Protein AF-X0WZP2-F1 (afdb_monomer_lite)

Sequence (209 aa):
DGYIRMDIHPKDSDATLRTVGSGDGATSLPDETSAEVVTNILVKDGHTIVIGGLFRDTIQTVRTQIPLLGDIPIIGLLFRGKADQIKREEVVILLTPHIIEEPGEVDGEARAEDIRRKRFGAKDGLESISRAKLAEDHYAKAARYYLEGDDESAMKALDMALRLRPSYLEAIRLRERILEETDPDEAKKLERIVLGDIDEEEASMWMRR

Structure (mmCIF, N/CA/C/O backbone):
data_AF-X0WZP2-F1
#
_entry.id   AF-X0WZP2-F1
#
loop_
_atom_site.group_PDB
_atom_site.id
_atom_site.type_symbol
_atom_site.label_atom_id
_atom_site.label_alt_id
_atom_site.label_comp_id
_atom_site.label_asym_id
_atom_site.label_entity_id
_atom_site.label_seq_id
_atom_site.pdbx_PDB_ins_code
_atom_site.Cartn_x
_atom_site.Cartn_y
_atom_site.Cartn_z
_atom_site.occupancy
_atom_site.B_iso_or_equiv
_atom_site.auth_seq_id
_atom_site.auth_comp_id
_atom_site.auth_asym_id
_atom_site.auth_atom_id
_atom_site.pdbx_PDB_model_num
ATOM 1 N N . ASP A 1 1 ? 18.012 -24.029 -22.246 1.00 69.00 1 ASP A N 1
ATOM 2 C CA . ASP A 1 1 ? 17.047 -24.034 -21.118 1.00 69.00 1 ASP A CA 1
ATOM 3 C C . ASP A 1 1 ? 16.262 -22.724 -20.985 1.00 69.00 1 ASP A C 1
ATOM 5 O O . ASP A 1 1 ? 15.204 -22.755 -20.370 1.00 69.00 1 ASP A O 1
ATOM 9 N N . GLY A 1 2 ? 16.657 -21.620 -21.642 1.00 84.12 2 GLY A N 1
ATOM 10 C CA . GLY A 1 2 ? 15.769 -20.455 -21.843 1.00 84.12 2 GLY A CA 1
ATOM 11 C C . GLY A 1 2 ? 15.496 -19.639 -20.576 1.00 84.12 2 GLY A C 1
ATOM 12 O O . GLY A 1 2 ? 14.539 -18.868 -20.528 1.00 84.12 2 GLY A O 1
ATOM 13 N N . TYR A 1 3 ? 16.319 -19.835 -19.545 1.00 88.75 3 TYR A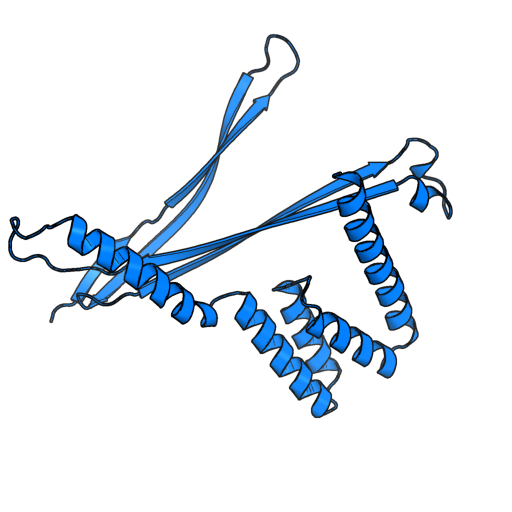 N 1
ATOM 14 C CA . TYR A 1 3 ? 16.321 -19.024 -18.337 1.00 88.75 3 TYR A CA 1
ATOM 15 C C . TYR A 1 3 ? 17.335 -17.892 -18.471 1.00 88.75 3 TYR A C 1
ATOM 17 O O . TYR A 1 3 ? 18.445 -18.078 -18.963 1.00 88.75 3 TYR A O 1
ATOM 25 N N . ILE A 1 4 ? 16.945 -16.724 -17.984 1.00 90.81 4 ILE A N 1
ATOM 26 C CA . ILE A 1 4 ? 17.703 -15.485 -18.010 1.00 90.81 4 ILE A CA 1
ATOM 27 C C . ILE A 1 4 ? 17.980 -15.122 -16.555 1.00 90.81 4 ILE A C 1
ATOM 29 O O . ILE A 1 4 ? 17.054 -14.944 -15.758 1.00 90.81 4 ILE A O 1
ATOM 33 N N . ARG A 1 5 ? 19.263 -15.054 -16.193 1.00 92.00 5 ARG A N 1
ATOM 34 C CA . ARG A 1 5 ? 19.696 -14.536 -14.893 1.00 92.00 5 ARG A CA 1
ATOM 35 C C . ARG A 1 5 ? 19.917 -13.035 -15.018 1.00 92.00 5 ARG A C 1
ATOM 37 O O . ARG A 1 5 ? 20.603 -12.604 -15.940 1.00 92.00 5 ARG A O 1
ATOM 44 N N . MET A 1 6 ? 19.366 -12.260 -14.093 1.00 90.62 6 MET A N 1
ATOM 45 C CA . MET A 1 6 ? 19.505 -10.805 -14.086 1.00 90.62 6 MET A CA 1
ATOM 46 C C . MET A 1 6 ? 19.857 -10.301 -12.693 1.00 90.62 6 MET A C 1
ATOM 48 O O . MET A 1 6 ? 19.260 -10.733 -11.708 1.00 90.62 6 MET A O 1
ATOM 52 N N . ASP A 1 7 ? 20.789 -9.355 -12.647 1.00 91.50 7 ASP A N 1
ATOM 53 C CA . ASP A 1 7 ? 21.054 -8.502 -11.493 1.00 91.50 7 ASP A CA 1
ATOM 54 C C . ASP A 1 7 ? 20.377 -7.156 -11.738 1.00 91.50 7 ASP A C 1
ATOM 56 O O . ASP A 1 7 ? 20.742 -6.431 -12.667 1.00 91.50 7 ASP A O 1
ATOM 60 N N . ILE A 1 8 ? 19.348 -6.841 -10.950 1.00 86.50 8 ILE A N 1
ATOM 61 C CA . ILE A 1 8 ? 18.498 -5.669 -11.175 1.00 86.50 8 ILE A CA 1
ATOM 62 C C . ILE A 1 8 ? 18.526 -4.756 -9.956 1.00 86.50 8 ILE A C 1
ATOM 64 O O . ILE A 1 8 ? 18.347 -5.201 -8.819 1.00 86.50 8 ILE A O 1
ATOM 68 N N . HIS A 1 9 ? 18.700 -3.468 -10.245 1.00 89.00 9 HIS A N 1
ATOM 69 C CA . HIS A 1 9 ? 18.737 -2.377 -9.281 1.00 89.00 9 HIS A CA 1
ATOM 70 C C . HIS A 1 9 ? 17.682 -1.320 -9.649 1.00 89.00 9 HIS A C 1
ATOM 72 O O . HIS A 1 9 ? 18.046 -0.258 -10.161 1.00 89.00 9 HIS A O 1
ATOM 78 N N . PRO A 1 10 ? 16.369 -1.600 -9.528 1.00 81.00 10 PRO A N 1
ATOM 79 C CA . PRO A 1 10 ? 15.379 -0.577 -9.829 1.00 81.00 10 PRO A CA 1
ATOM 80 C C . PRO A 1 10 ? 15.459 0.549 -8.789 1.00 81.00 10 PRO A C 1
ATOM 82 O O . PRO A 1 10 ? 15.561 0.294 -7.586 1.00 81.00 10 PRO A O 1
ATOM 85 N N . LYS A 1 11 ? 15.391 1.786 -9.282 1.00 83.81 11 LYS A N 1
ATOM 86 C CA . LYS A 1 11 ? 15.351 3.015 -8.494 1.00 83.81 11 LYS A CA 1
ATOM 87 C C . LYS A 1 11 ? 14.177 3.866 -8.963 1.00 83.81 11 LYS A C 1
ATOM 89 O O . LYS A 1 11 ? 14.047 4.114 -10.159 1.00 83.81 11 LYS A O 1
ATOM 94 N N . ASP A 1 12 ? 13.368 4.320 -8.019 1.00 81.94 12 ASP A N 1
ATOM 95 C CA . ASP A 1 12 ? 12.349 5.351 -8.212 1.00 81.94 12 ASP A CA 1
ATOM 96 C C . ASP A 1 12 ? 12.686 6.531 -7.299 1.00 81.94 12 ASP A C 1
ATOM 98 O O . ASP A 1 12 ? 12.951 6.323 -6.114 1.00 81.94 12 ASP A O 1
ATOM 102 N N . SER A 1 13 ? 12.747 7.752 -7.827 1.00 82.00 13 SER A N 1
ATOM 103 C CA . SER A 1 13 ? 13.091 8.933 -7.031 1.00 82.00 13 SER A CA 1
ATOM 104 C C . SER A 1 13 ? 12.193 10.123 -7.331 1.00 82.00 13 SER A C 1
ATOM 106 O O . SER A 1 13 ? 11.823 10.381 -8.474 1.00 82.00 13 SER A O 1
ATOM 108 N N . ASP A 1 14 ? 11.871 10.855 -6.269 1.00 82.94 14 ASP A N 1
ATOM 109 C CA . ASP A 1 14 ? 11.181 12.137 -6.307 1.00 82.94 14 ASP A CA 1
ATOM 110 C C . ASP A 1 14 ? 12.119 13.212 -5.746 1.00 82.94 14 ASP A C 1
ATOM 112 O O . ASP A 1 14 ? 12.878 12.958 -4.803 1.00 82.94 14 ASP A O 1
ATOM 116 N N . ALA A 1 15 ? 12.107 14.399 -6.350 1.00 84.06 15 ALA A N 1
ATOM 117 C CA . ALA A 1 15 ? 12.966 15.506 -5.956 1.00 84.06 15 ALA A CA 1
ATOM 118 C C . ALA A 1 15 ? 12.118 16.731 -5.620 1.00 84.06 15 ALA A C 1
ATOM 120 O O . ALA A 1 15 ? 11.349 17.222 -6.448 1.00 84.06 15 ALA A O 1
ATOM 121 N N . THR A 1 16 ? 12.309 17.267 -4.418 1.00 85.50 16 THR A N 1
ATOM 122 C CA . THR A 1 16 ? 11.648 18.490 -3.964 1.00 85.50 16 THR A CA 1
ATOM 123 C C . THR A 1 16 ? 12.684 19.563 -3.670 1.00 85.50 16 THR A C 1
ATOM 125 O O . THR A 1 16 ? 13.804 19.287 -3.249 1.00 85.50 16 THR A O 1
ATOM 128 N N . LEU A 1 17 ? 12.336 20.818 -3.932 1.00 86.69 17 LEU A N 1
ATOM 129 C CA . LEU A 1 17 ? 13.202 21.943 -3.612 1.00 86.69 17 LEU A CA 1
ATOM 130 C C . LEU A 1 17 ? 12.882 22.435 -2.201 1.00 86.69 17 LEU A C 1
ATOM 132 O O . LEU A 1 17 ? 11.805 22.978 -1.952 1.00 86.69 17 LEU A O 1
ATOM 136 N N . ARG A 1 18 ? 13.829 22.273 -1.277 1.00 83.69 18 ARG A N 1
ATOM 137 C CA . ARG A 1 18 ? 13.733 22.780 0.089 1.00 83.69 18 ARG A CA 1
ATOM 138 C C . ARG A 1 18 ? 14.429 24.130 0.198 1.00 83.69 18 ARG A C 1
ATOM 140 O O . ARG A 1 18 ? 15.655 24.221 0.176 1.00 83.69 18 ARG A O 1
ATOM 147 N N . THR A 1 19 ? 13.651 25.190 0.365 1.00 84.69 19 THR A N 1
ATOM 148 C CA . THR A 1 19 ? 14.192 26.531 0.618 1.00 84.69 19 THR A CA 1
ATOM 149 C C . THR A 1 19 ? 14.651 26.650 2.072 1.00 84.69 19 THR A C 1
ATOM 151 O O . THR A 1 19 ? 13.860 26.466 2.995 1.00 84.69 19 THR A O 1
ATOM 154 N N . VAL A 1 20 ? 15.931 26.958 2.285 1.00 82.19 20 VAL A N 1
ATOM 155 C CA . VAL A 1 20 ? 16.534 27.211 3.602 1.00 82.19 20 VAL A CA 1
ATOM 156 C C . VAL A 1 20 ? 17.034 28.654 3.687 1.00 82.19 20 VAL A C 1
ATOM 158 O O . VAL A 1 20 ? 17.770 29.128 2.822 1.00 82.19 20 VAL A O 1
ATOM 161 N N . GLY A 1 21 ? 16.630 29.349 4.753 1.00 81.19 21 GLY A N 1
ATOM 162 C CA . GLY A 1 21 ? 16.896 30.774 4.979 1.00 81.19 21 GLY A CA 1
ATOM 163 C C . GLY A 1 21 ? 15.647 31.648 4.814 1.00 81.19 21 GLY A C 1
ATOM 164 O O . GLY A 1 21 ? 14.625 31.196 4.304 1.00 81.19 21 GLY A O 1
ATOM 165 N N . SER A 1 22 ? 15.736 32.905 5.256 1.00 78.50 22 SER A N 1
ATOM 166 C CA . SER A 1 22 ? 14.649 33.891 5.180 1.00 78.50 22 SER A CA 1
ATOM 167 C C . SER A 1 22 ? 15.140 35.167 4.491 1.00 78.50 22 SER A C 1
ATOM 169 O O . SER A 1 22 ? 16.188 35.694 4.861 1.00 78.50 22 SER A O 1
ATOM 171 N N . GLY A 1 23 ? 14.375 35.683 3.522 1.00 76.94 23 GLY A N 1
ATOM 172 C CA . GLY A 1 23 ? 14.687 36.915 2.780 1.00 76.94 23 GLY A CA 1
ATOM 173 C C . GLY A 1 23 ? 15.515 36.701 1.504 1.00 76.94 23 GLY A C 1
ATOM 174 O O . GLY A 1 23 ? 15.561 35.600 0.965 1.00 76.94 23 GLY A O 1
ATOM 175 N N . ASP A 1 24 ? 16.185 37.760 1.040 1.00 75.56 24 ASP A N 1
ATOM 176 C CA . ASP A 1 24 ? 16.922 37.860 -0.244 1.00 75.56 24 ASP A CA 1
ATOM 177 C C . ASP A 1 24 ? 18.171 36.946 -0.357 1.00 75.56 24 ASP A C 1
ATOM 179 O O . ASP A 1 24 ? 18.881 36.958 -1.358 1.00 75.56 24 ASP A O 1
ATOM 183 N N . GLY A 1 25 ? 18.454 36.148 0.682 1.00 77.94 25 GLY A N 1
ATOM 184 C CA . GLY A 1 25 ? 19.529 35.146 0.737 1.00 77.94 25 GLY A CA 1
ATOM 185 C C . GLY A 1 25 ? 19.031 33.703 0.897 1.00 77.94 25 GLY A C 1
ATOM 186 O O . GLY A 1 25 ? 19.817 32.818 1.242 1.00 77.94 25 GLY A O 1
ATOM 187 N N . ALA A 1 26 ? 17.730 33.454 0.714 1.00 81.88 26 ALA A N 1
ATOM 188 C CA . ALA A 1 26 ? 17.165 32.113 0.792 1.00 81.88 26 ALA A CA 1
ATOM 189 C C . ALA A 1 26 ? 17.757 31.213 -0.307 1.00 81.88 26 ALA A C 1
ATOM 191 O O . ALA A 1 26 ? 17.697 31.529 -1.494 1.00 81.88 26 ALA A O 1
ATOM 192 N N . THR A 1 27 ? 18.340 30.084 0.093 1.00 83.56 27 THR A N 1
ATOM 193 C CA . THR A 1 27 ? 18.970 29.128 -0.825 1.00 83.56 27 THR A CA 1
ATOM 194 C C . THR A 1 27 ? 18.053 27.925 -1.001 1.00 83.56 27 THR A C 1
ATOM 196 O O . THR A 1 27 ? 17.571 27.355 -0.024 1.00 83.56 27 THR A O 1
ATOM 199 N N . SER A 1 28 ? 17.800 27.531 -2.247 1.00 85.81 28 SER A N 1
ATOM 200 C CA . SER A 1 28 ? 17.031 26.326 -2.554 1.00 85.81 28 SER A CA 1
ATOM 201 C C . SER A 1 28 ? 17.968 25.121 -2.621 1.00 85.81 28 SER A C 1
ATOM 203 O O . SER A 1 28 ? 18.876 25.092 -3.450 1.00 85.81 28 SER A O 1
ATOM 205 N N . LEU A 1 29 ? 17.782 24.151 -1.725 1.00 87.31 29 LEU A N 1
ATOM 206 C CA . LEU A 1 29 ? 18.498 22.877 -1.738 1.00 87.31 29 LEU A CA 1
ATOM 207 C C . LEU A 1 29 ? 17.601 21.806 -2.369 1.00 87.31 29 LEU A C 1
ATOM 209 O O . LEU A 1 29 ? 16.456 21.664 -1.938 1.00 87.31 29 LEU A O 1
ATOM 213 N N . PRO A 1 30 ? 18.091 21.031 -3.348 1.00 88.12 30 PRO A N 1
ATOM 214 C CA . PRO A 1 30 ? 17.385 19.843 -3.799 1.00 88.12 30 PRO A CA 1
ATOM 215 C C . PRO A 1 30 ? 17.409 18.781 -2.693 1.00 88.12 30 PRO A C 1
ATOM 217 O O . PRO A 1 30 ? 18.460 18.488 -2.123 1.00 88.12 30 PRO A O 1
ATOM 220 N N . ASP A 1 31 ? 16.244 18.227 -2.395 1.00 88.38 31 ASP A N 1
ATOM 221 C CA . ASP A 1 31 ? 16.030 17.108 -1.484 1.00 88.38 31 ASP A CA 1
ATOM 222 C C . ASP A 1 31 ? 15.494 15.936 -2.319 1.00 88.38 31 ASP A C 1
ATOM 224 O O . ASP A 1 31 ? 14.469 16.073 -2.990 1.00 88.38 31 ASP A O 1
ATOM 228 N N . GLU A 1 32 ? 16.218 14.816 -2.347 1.00 87.31 32 GLU A N 1
ATOM 229 C CA . GLU A 1 32 ? 15.863 13.623 -3.127 1.00 87.31 32 GLU A CA 1
ATOM 230 C C . GLU A 1 32 ? 15.381 12.527 -2.177 1.00 87.31 32 GLU A C 1
ATOM 232 O O . GLU A 1 32 ? 16.115 12.079 -1.296 1.00 87.31 32 GLU A O 1
ATOM 237 N N . THR A 1 33 ? 14.163 12.042 -2.397 1.00 80.56 33 THR A N 1
ATOM 238 C CA . THR A 1 33 ? 13.660 10.825 -1.756 1.00 80.56 33 THR A CA 1
ATOM 239 C C . THR A 1 33 ? 13.625 9.713 -2.790 1.00 80.56 33 THR A C 1
ATOM 241 O O . THR A 1 33 ? 12.905 9.809 -3.781 1.00 80.56 33 THR A O 1
ATOM 244 N N . SER A 1 34 ? 14.378 8.638 -2.557 1.00 82.31 34 SER A N 1
ATOM 245 C CA . SER A 1 34 ? 14.439 7.498 -3.471 1.00 82.31 34 SER A CA 1
ATOM 246 C C . SER A 1 34 ? 14.063 6.176 -2.806 1.00 82.31 34 SER A C 1
ATOM 248 O O . SER A 1 34 ? 14.228 5.977 -1.603 1.00 82.31 34 SER A O 1
ATOM 250 N N . ALA A 1 35 ? 13.504 5.282 -3.612 1.00 75.19 35 ALA A N 1
ATOM 251 C CA . ALA A 1 35 ? 13.223 3.895 -3.301 1.00 75.19 35 ALA A CA 1
ATOM 252 C C . ALA A 1 35 ? 14.078 3.016 -4.215 1.00 75.19 35 ALA A C 1
ATOM 254 O O . ALA A 1 35 ? 13.956 3.082 -5.437 1.00 75.19 35 ALA A O 1
ATOM 255 N N . GLU A 1 36 ? 14.935 2.195 -3.616 1.00 79.19 36 GLU A N 1
ATOM 256 C CA . GLU A 1 36 ? 15.874 1.330 -4.327 1.00 79.19 36 GLU A CA 1
ATOM 257 C C . GLU A 1 36 ? 15.708 -0.118 -3.861 1.00 79.19 36 GLU A C 1
ATOM 259 O O . GLU A 1 36 ? 15.466 -0.388 -2.682 1.00 79.19 36 GLU A O 1
ATOM 264 N N . VAL A 1 37 ? 15.835 -1.063 -4.790 1.00 77.94 37 VAL A N 1
ATOM 265 C CA . VAL A 1 37 ? 15.799 -2.504 -4.507 1.00 77.94 37 VAL A CA 1
ATOM 266 C C . VAL A 1 37 ? 16.996 -3.160 -5.190 1.00 77.94 37 VAL A C 1
ATOM 268 O O . VAL A 1 37 ? 17.391 -2.743 -6.271 1.00 77.94 37 VAL A O 1
ATOM 271 N N . VAL A 1 38 ? 17.584 -4.190 -4.578 1.00 83.06 38 VAL A N 1
ATOM 272 C CA . VAL A 1 38 ? 18.700 -4.957 -5.158 1.00 83.06 38 VAL A CA 1
ATOM 273 C C . VAL A 1 38 ? 18.315 -6.426 -5.193 1.00 83.06 38 VAL A C 1
ATOM 275 O O . VAL A 1 38 ? 18.077 -7.021 -4.143 1.00 83.06 38 VAL A O 1
ATOM 278 N N . THR A 1 39 ? 18.219 -7.018 -6.386 1.00 84.00 39 THR A N 1
ATOM 279 C CA . THR A 1 39 ? 17.772 -8.414 -6.539 1.00 84.00 39 THR A CA 1
ATOM 280 C C . THR A 1 39 ? 18.536 -9.161 -7.628 1.00 84.00 39 THR A C 1
ATOM 282 O O . THR A 1 39 ? 18.800 -8.616 -8.698 1.00 84.00 39 THR A O 1
ATOM 285 N N . ASN A 1 40 ? 18.838 -10.437 -7.360 1.00 88.62 40 ASN A N 1
ATOM 286 C CA . ASN A 1 40 ? 19.273 -11.410 -8.363 1.00 88.62 40 ASN A CA 1
ATOM 287 C C . ASN A 1 40 ? 18.101 -12.348 -8.658 1.00 88.62 40 ASN A C 1
ATOM 289 O O . ASN A 1 40 ? 17.590 -13.007 -7.750 1.00 88.62 40 ASN A O 1
ATOM 293 N N . ILE A 1 41 ? 17.670 -12.404 -9.914 1.00 88.50 41 ILE A N 1
ATOM 294 C CA . ILE A 1 41 ? 16.517 -13.203 -10.340 1.00 88.50 41 ILE A CA 1
ATOM 295 C C . ILE A 1 41 ? 16.910 -14.177 -11.451 1.00 88.50 41 ILE A C 1
ATOM 297 O O . ILE A 1 41 ? 17.819 -13.915 -12.239 1.00 88.50 41 ILE A O 1
ATOM 301 N N . LEU A 1 42 ? 16.192 -15.298 -11.529 1.00 91.31 42 LEU A N 1
ATOM 302 C CA . LEU A 1 42 ? 16.267 -16.258 -12.627 1.00 91.31 42 LEU A CA 1
ATOM 303 C C . LEU A 1 42 ? 14.861 -16.434 -13.200 1.00 91.31 42 LEU A C 1
ATOM 305 O O . LEU A 1 42 ? 13.976 -16.948 -12.519 1.00 91.31 42 LEU A O 1
ATOM 309 N N . VAL A 1 43 ? 14.649 -15.992 -14.436 1.00 90.81 43 VAL A N 1
ATOM 310 C CA . VAL A 1 43 ? 13.317 -15.931 -15.055 1.00 90.81 43 VAL A CA 1
ATOM 311 C C . VAL A 1 43 ? 13.359 -16.571 -16.427 1.00 90.81 43 VAL A C 1
ATOM 313 O O . VAL A 1 43 ? 14.342 -16.440 -17.148 1.00 90.81 43 VAL A O 1
ATOM 316 N N . LYS A 1 44 ? 12.299 -1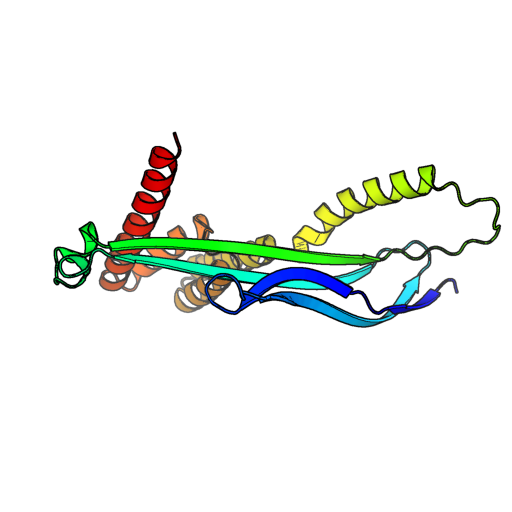7.283 -16.796 1.00 91.88 44 LYS A N 1
ATOM 317 C CA . LYS A 1 44 ? 12.178 -17.857 -18.133 1.00 91.88 44 LYS A CA 1
ATOM 318 C C . LYS A 1 44 ? 11.842 -16.768 -19.1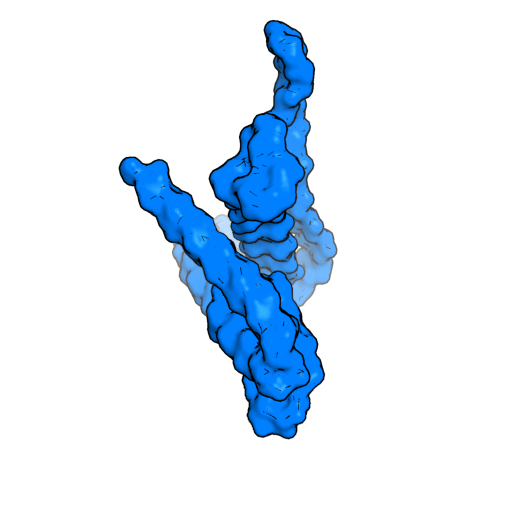52 1.00 91.88 44 LYS A C 1
ATOM 320 O O . LYS A 1 44 ? 11.065 -15.865 -18.855 1.00 91.88 44 LYS A O 1
ATOM 325 N N . ASP A 1 45 ? 12.386 -16.893 -20.354 1.00 90.06 45 ASP A N 1
ATOM 326 C CA . ASP A 1 45 ? 12.067 -16.020 -21.481 1.00 90.06 45 ASP A CA 1
ATOM 327 C C . ASP A 1 45 ? 10.546 -15.800 -21.648 1.00 90.06 45 ASP A C 1
ATOM 329 O O . ASP A 1 45 ? 9.744 -16.736 -21.528 1.00 90.06 45 ASP A O 1
ATOM 333 N N . GLY A 1 46 ? 10.143 -14.540 -21.824 1.00 86.06 46 GLY A N 1
ATOM 334 C CA . GLY A 1 46 ? 8.758 -14.104 -21.999 1.00 86.06 46 GLY A CA 1
ATOM 335 C C . GLY A 1 46 ? 7.866 -14.132 -20.750 1.00 86.06 46 GLY A C 1
ATOM 336 O O . GLY A 1 46 ? 6.715 -13.696 -20.835 1.00 86.06 46 GLY A O 1
ATOM 337 N N . HIS A 1 47 ? 8.351 -14.606 -19.597 1.00 85.75 47 HIS A N 1
ATOM 338 C CA . HIS A 1 47 ? 7.554 -14.692 -18.368 1.00 85.75 47 HIS A CA 1
ATOM 339 C C . HIS A 1 47 ? 7.673 -13.422 -17.527 1.00 85.75 47 HIS A C 1
ATOM 341 O O . HIS A 1 47 ? 8.767 -12.924 -17.272 1.00 85.75 47 HIS A O 1
ATOM 347 N N . THR A 1 48 ? 6.539 -12.908 -17.058 1.00 84.38 48 THR A N 1
ATOM 348 C CA . THR A 1 48 ? 6.511 -11.751 -16.161 1.00 84.38 48 THR A CA 1
ATOM 349 C C . THR A 1 48 ? 6.700 -12.197 -14.718 1.00 84.38 48 THR A C 1
ATOM 351 O O . THR A 1 48 ? 6.004 -13.096 -14.250 1.00 84.38 48 THR A O 1
ATOM 354 N N . ILE A 1 49 ? 7.595 -11.532 -13.994 1.00 83.31 49 ILE A N 1
ATOM 355 C CA . ILE A 1 49 ? 7.715 -11.663 -12.544 1.00 83.31 49 ILE A CA 1
ATOM 356 C C . ILE A 1 49 ? 7.424 -10.337 -11.847 1.00 83.31 49 ILE A C 1
ATOM 358 O O . ILE A 1 49 ? 7.604 -9.257 -12.419 1.00 83.31 49 ILE A O 1
ATOM 362 N N . VAL A 1 50 ? 7.014 -10.436 -10.587 1.00 80.94 50 VAL A N 1
ATOM 363 C CA . VAL A 1 50 ? 6.898 -9.302 -9.670 1.00 80.94 50 VAL A CA 1
ATOM 364 C C . VAL A 1 50 ? 8.146 -9.300 -8.794 1.00 80.94 50 VAL A C 1
ATOM 366 O O . VAL A 1 50 ? 8.394 -10.266 -8.076 1.00 80.94 50 VAL A O 1
ATOM 369 N N . ILE A 1 51 ? 8.948 -8.239 -8.884 1.00 78.12 51 ILE A N 1
ATOM 370 C CA . ILE A 1 51 ? 10.201 -8.103 -8.118 1.00 78.12 51 ILE A CA 1
ATOM 371 C C . ILE A 1 51 ? 9.899 -7.612 -6.695 1.00 78.12 51 ILE A C 1
ATOM 373 O O . ILE A 1 51 ? 10.596 -7.968 -5.748 1.00 78.12 51 ILE A O 1
ATOM 377 N N . GLY A 1 52 ? 8.819 -6.842 -6.532 1.00 70.69 52 GLY A N 1
ATOM 378 C CA . GLY A 1 52 ? 8.328 -6.396 -5.235 1.00 70.69 52 GLY A CA 1
ATOM 379 C C . GLY A 1 52 ? 7.237 -5.332 -5.341 1.00 70.69 52 GLY A C 1
ATOM 380 O O . GLY A 1 52 ? 6.985 -4.782 -6.418 1.00 70.69 52 GLY A O 1
ATOM 381 N N . GLY A 1 53 ? 6.609 -5.052 -4.198 1.00 66.12 53 GLY A N 1
ATOM 382 C CA . GLY A 1 53 ? 5.716 -3.917 -3.983 1.00 66.12 53 GLY A CA 1
ATOM 383 C C . GLY A 1 53 ? 6.228 -3.067 -2.819 1.00 66.12 53 GLY A C 1
ATOM 384 O O . GLY A 1 53 ? 6.528 -3.610 -1.755 1.00 66.12 53 GLY A O 1
ATOM 385 N N . LEU A 1 54 ? 6.352 -1.756 -3.014 1.00 63.72 54 LEU A N 1
ATOM 386 C CA . LEU A 1 54 ? 6.660 -0.796 -1.959 1.00 63.72 54 LEU A CA 1
ATOM 387 C C . LEU A 1 54 ? 5.412 0.040 -1.678 1.00 63.72 54 LEU A C 1
ATOM 389 O O . LEU A 1 54 ? 4.896 0.727 -2.557 1.00 63.72 54 LEU A O 1
ATOM 393 N N . PHE A 1 55 ? 4.943 -0.018 -0.435 1.00 63.62 55 PHE A N 1
ATOM 394 C CA . PHE A 1 55 ? 3.874 0.844 0.053 1.00 63.62 55 PHE A CA 1
ATOM 395 C C . PHE A 1 55 ? 4.503 2.071 0.709 1.00 63.62 55 PHE A C 1
ATOM 397 O O . PHE A 1 55 ? 5.308 1.927 1.632 1.00 63.62 55 PHE A O 1
ATOM 404 N N . ARG A 1 56 ? 4.140 3.266 0.251 1.00 62.44 56 ARG A N 1
ATOM 405 C CA . ARG A 1 56 ? 4.545 4.534 0.850 1.00 62.44 56 ARG A CA 1
ATOM 406 C C . ARG A 1 56 ? 3.308 5.239 1.394 1.00 62.44 56 ARG A C 1
ATOM 408 O O . ARG A 1 56 ? 2.423 5.657 0.649 1.00 62.44 56 ARG A O 1
ATOM 415 N N . ASP A 1 57 ? 3.287 5.383 2.713 1.00 62.09 57 ASP A N 1
ATOM 416 C CA . ASP A 1 57 ? 2.240 6.098 3.432 1.00 62.09 57 ASP A CA 1
ATOM 417 C C . ASP A 1 57 ? 2.814 7.466 3.840 1.00 62.09 57 ASP A C 1
ATOM 419 O O . ASP A 1 57 ? 3.729 7.546 4.660 1.00 62.09 57 ASP A O 1
ATOM 423 N N . THR A 1 58 ? 2.312 8.555 3.253 1.00 60.31 58 THR A N 1
ATOM 424 C CA . THR A 1 58 ? 2.646 9.927 3.658 1.00 60.31 58 THR A CA 1
ATOM 425 C C . THR A 1 58 ? 1.459 10.512 4.413 1.00 60.31 58 THR A C 1
ATOM 427 O O . THR A 1 58 ? 0.438 10.870 3.828 1.00 60.31 58 THR A O 1
ATOM 430 N N . ILE A 1 59 ? 1.589 10.598 5.737 1.00 59.50 59 ILE A N 1
ATOM 431 C CA . ILE A 1 59 ? 0.578 11.204 6.608 1.00 59.50 59 ILE A CA 1
ATOM 432 C C . ILE A 1 59 ? 0.967 12.664 6.841 1.00 59.50 59 ILE A C 1
ATOM 434 O O . ILE A 1 59 ? 1.988 12.942 7.469 1.00 59.50 59 ILE A O 1
ATOM 438 N N . GLN A 1 60 ? 0.156 13.594 6.342 1.00 61.53 60 GLN A N 1
ATOM 439 C CA . GLN A 1 60 ? 0.296 15.022 6.599 1.00 61.53 60 GLN A CA 1
ATOM 440 C C . GLN A 1 60 ? -0.851 15.489 7.499 1.00 61.53 60 GLN A C 1
ATOM 442 O O . GLN A 1 60 ? -1.968 15.721 7.048 1.00 61.53 60 GLN A O 1
ATOM 447 N N . THR A 1 61 ? -0.566 15.644 8.790 1.00 64.25 61 THR A N 1
ATOM 448 C CA . THR A 1 61 ? -1.510 16.226 9.752 1.00 64.25 61 THR A CA 1
ATOM 449 C C . THR A 1 61 ? -1.329 17.739 9.785 1.00 64.25 61 THR A C 1
ATOM 451 O O . THR A 1 61 ? -0.286 18.237 10.215 1.00 64.25 61 THR A O 1
ATOM 454 N N . VAL A 1 62 ? -2.348 18.484 9.353 1.00 65.50 62 VAL A N 1
ATOM 455 C CA . VAL A 1 62 ? -2.403 19.943 9.477 1.00 65.50 62 VAL A CA 1
ATOM 456 C C . VAL A 1 62 ? -3.352 20.294 10.618 1.00 65.50 62 VAL A C 1
ATOM 458 O O . VAL A 1 62 ? -4.531 19.946 10.604 1.00 65.50 62 VAL A O 1
ATOM 461 N N . ARG A 1 63 ? -2.836 20.994 11.632 1.00 69.38 63 ARG A N 1
ATOM 462 C CA . ARG A 1 63 ? -3.632 21.468 12.768 1.00 69.38 63 ARG A CA 1
ATOM 463 C C . ARG A 1 63 ? -3.689 22.987 12.748 1.00 69.38 63 ARG A C 1
ATOM 465 O O . ARG A 1 63 ? -2.662 23.649 12.876 1.00 69.38 63 ARG A O 1
ATOM 472 N N . THR A 1 64 ? -4.889 23.535 12.620 1.00 71.25 64 THR A N 1
ATOM 473 C CA . THR A 1 64 ? -5.143 24.976 12.650 1.00 71.25 64 THR A CA 1
ATOM 474 C C . THR A 1 64 ? -5.931 25.307 13.913 1.00 71.25 64 THR A C 1
ATOM 476 O O . THR A 1 64 ? -6.915 24.648 14.232 1.00 71.25 64 THR A O 1
ATOM 479 N N . GLN A 1 65 ? -5.506 26.311 14.679 1.00 76.69 65 GLN A N 1
ATOM 480 C CA . GLN A 1 65 ? -6.250 26.755 15.860 1.00 76.69 65 GLN A CA 1
ATOM 481 C C . GLN A 1 65 ? -6.173 28.270 16.019 1.00 76.69 65 GLN A C 1
ATOM 483 O O . GLN A 1 65 ? -5.129 28.869 15.754 1.00 76.69 65 GLN A O 1
ATOM 488 N N . ILE A 1 66 ? -7.269 28.883 16.472 1.00 76.81 66 ILE A N 1
ATOM 489 C CA . ILE A 1 66 ? -7.279 30.298 16.856 1.00 76.81 66 ILE A CA 1
ATOM 490 C C . ILE A 1 66 ? -6.592 30.432 18.228 1.00 76.81 66 ILE A C 1
ATOM 492 O O . ILE A 1 66 ? -7.016 29.760 19.174 1.00 76.81 66 ILE A O 1
ATOM 496 N N . PRO A 1 67 ? -5.556 31.282 18.379 1.00 72.25 67 PRO A N 1
ATOM 497 C CA . PRO A 1 67 ? -4.915 31.527 19.673 1.00 72.25 67 PRO A CA 1
ATOM 498 C C . PRO A 1 67 ? -5.935 31.975 20.738 1.00 72.25 67 PRO A C 1
ATOM 500 O O . PRO A 1 67 ? -6.880 32.691 20.415 1.00 72.25 67 PRO A O 1
ATOM 503 N N . LEU A 1 68 ? -5.743 31.576 22.002 1.00 78.50 68 LEU A N 1
ATOM 504 C CA . LEU A 1 68 ? -6.667 31.748 23.145 1.00 78.50 68 LEU A CA 1
ATOM 505 C C . LEU A 1 68 ? -7.962 30.927 23.078 1.00 78.50 68 LEU A C 1
ATOM 507 O O . LEU A 1 68 ? -8.230 30.158 23.998 1.00 78.50 68 LEU A O 1
ATOM 511 N N . LEU A 1 69 ? -8.771 31.074 22.027 1.00 76.31 69 LEU A N 1
ATOM 512 C CA . LEU A 1 69 ? -10.078 30.402 21.937 1.00 76.31 69 LEU A CA 1
ATOM 513 C C . LEU A 1 69 ? -9.944 28.899 21.691 1.00 76.31 69 LEU A C 1
ATOM 515 O O . LEU A 1 69 ? -10.751 28.113 22.184 1.00 76.31 69 LEU A O 1
ATOM 519 N N . GLY A 1 70 ? -8.893 28.498 20.977 1.00 70.62 70 GLY A N 1
ATOM 520 C CA . GLY A 1 70 ? -8.580 27.103 20.729 1.00 70.62 70 GLY A CA 1
ATOM 521 C C . GLY A 1 70 ? -8.256 26.336 22.006 1.00 70.62 70 GLY A C 1
ATOM 522 O O . GLY A 1 70 ? -8.539 25.153 22.056 1.00 70.62 70 GLY A O 1
ATOM 523 N N . ASP A 1 71 ? -7.721 26.942 23.065 1.00 77.50 71 ASP A N 1
ATOM 524 C CA . ASP A 1 71 ? -7.244 26.199 24.246 1.00 77.50 71 ASP A CA 1
ATOM 525 C C . ASP A 1 71 ? -8.310 25.997 25.336 1.00 77.50 71 ASP A C 1
ATOM 527 O O . ASP A 1 71 ? -8.067 25.296 26.319 1.00 77.50 71 ASP A O 1
ATOM 531 N N . ILE A 1 72 ? -9.512 26.556 25.155 1.00 81.62 72 ILE A N 1
ATOM 532 C CA . ILE A 1 72 ? -10.584 26.484 26.151 1.00 81.62 72 ILE A CA 1
ATOM 533 C C . ILE A 1 72 ? -11.225 25.080 26.144 1.00 81.62 72 ILE A C 1
ATOM 535 O O . ILE A 1 72 ? -11.701 24.626 25.096 1.00 81.62 72 ILE A O 1
ATOM 539 N N . PRO A 1 73 ? -11.299 24.385 27.296 1.00 68.19 73 PRO A N 1
ATOM 540 C CA . PRO A 1 73 ? -12.050 23.136 27.420 1.00 68.19 73 PRO A CA 1
ATOM 541 C C . PRO A 1 73 ? -13.518 23.329 27.004 1.00 68.19 73 PRO A C 1
ATOM 543 O O . PRO A 1 73 ? -14.100 24.375 27.273 1.00 68.19 73 PRO A O 1
ATOM 546 N N . ILE A 1 74 ? -14.140 22.318 26.388 1.00 76.31 74 ILE A N 1
ATOM 547 C CA . ILE A 1 74 ? -15.552 22.303 25.935 1.00 76.31 74 ILE A CA 1
ATOM 548 C C . ILE A 1 74 ? -15.814 23.113 24.652 1.00 76.31 74 ILE A C 1
ATOM 550 O O . ILE A 1 74 ? -16.322 22.542 23.693 1.00 76.31 74 ILE A O 1
ATOM 554 N N . ILE A 1 75 ? -15.449 24.398 24.585 1.00 78.44 75 ILE A N 1
ATOM 555 C CA . ILE A 1 75 ? -15.749 25.251 23.411 1.00 78.44 75 ILE A CA 1
ATOM 556 C C . ILE A 1 75 ? -14.619 25.330 22.378 1.00 78.44 75 ILE A C 1
ATOM 558 O O . ILE A 1 75 ? -14.876 25.668 21.226 1.00 78.44 75 ILE A O 1
ATOM 562 N N . GLY A 1 76 ? -13.383 24.982 22.745 1.00 64.44 76 GLY A N 1
ATOM 563 C CA . GLY A 1 76 ? -12.226 25.072 21.851 1.00 64.44 76 GLY A CA 1
ATOM 564 C C . GLY A 1 76 ? -12.303 24.164 20.620 1.00 64.44 76 GLY A C 1
ATOM 565 O O . GLY A 1 76 ? -11.589 24.409 19.655 1.00 64.44 76 GLY A O 1
ATOM 566 N N . LEU A 1 77 ? -13.183 23.156 20.613 1.00 68.12 77 LEU A N 1
ATOM 567 C CA . LEU A 1 77 ? -13.417 22.278 19.458 1.00 68.12 77 LEU A CA 1
ATOM 568 C C . LEU A 1 77 ? -14.020 23.028 18.257 1.00 68.12 77 LEU A C 1
ATOM 570 O O . LEU A 1 77 ? -13.621 22.745 17.139 1.00 68.12 77 LEU A O 1
ATOM 574 N N . LEU A 1 78 ? -14.878 24.038 18.468 1.00 77.62 78 LEU A N 1
ATOM 575 C CA . LEU A 1 78 ? -15.440 24.859 17.376 1.00 77.62 78 LEU A CA 1
ATOM 576 C C . LEU A 1 78 ? -14.425 25.838 16.762 1.00 77.62 78 LEU A C 1
ATOM 578 O O . LEU A 1 78 ? -14.665 26.400 15.696 1.00 77.62 78 LEU A O 1
ATOM 582 N N . PHE A 1 79 ? -13.308 26.077 17.452 1.00 76.62 79 PHE A N 1
ATOM 583 C CA . PHE A 1 79 ? -12.273 27.042 17.063 1.00 76.62 79 PHE A CA 1
ATOM 584 C C . PHE A 1 79 ? -10.932 26.364 16.730 1.00 76.62 79 PHE A C 1
ATOM 586 O O . PHE A 1 79 ? -9.896 27.029 16.601 1.00 76.62 79 PHE A O 1
ATOM 593 N N . ARG A 1 80 ? -10.950 25.033 16.597 1.00 72.38 80 ARG A N 1
ATOM 594 C CA . ARG A 1 80 ? -9.864 24.190 16.097 1.00 72.38 80 ARG A CA 1
ATOM 595 C C . ARG A 1 80 ? -10.330 23.586 14.776 1.00 72.38 80 ARG A C 1
ATOM 597 O O . ARG A 1 80 ? -11.417 23.037 14.715 1.00 72.38 80 ARG A O 1
ATOM 604 N N . GLY A 1 81 ? -9.504 23.679 13.744 1.00 68.25 81 GLY A N 1
ATOM 605 C CA . GLY A 1 81 ? -9.652 22.895 12.524 1.00 68.25 81 GLY A CA 1
ATOM 606 C C . GLY A 1 81 ? -8.578 21.819 12.502 1.00 68.25 81 GLY A C 1
ATOM 607 O O . GLY A 1 81 ? -7.387 22.123 12.655 1.00 68.25 81 GLY A O 1
ATOM 608 N N . LYS A 1 82 ? -8.977 20.562 12.336 1.00 65.94 82 LYS A N 1
ATOM 609 C CA . LYS A 1 82 ? -8.056 19.479 12.010 1.00 65.94 82 LYS A CA 1
ATOM 610 C C . LYS A 1 82 ? -8.247 19.155 10.531 1.00 65.94 82 LYS A C 1
ATOM 612 O O . LYS A 1 82 ? -9.363 19.066 10.046 1.00 65.94 82 LYS A O 1
ATOM 617 N N . ALA A 1 83 ? -7.151 19.061 9.792 1.00 63.91 83 ALA A N 1
ATOM 618 C CA . ALA A 1 83 ? -7.169 18.597 8.416 1.00 63.91 83 ALA A CA 1
ATOM 619 C C . ALA A 1 83 ? -6.077 17.541 8.279 1.00 63.91 83 ALA A C 1
ATOM 621 O O . ALA A 1 83 ? -4.893 17.860 8.155 1.00 63.91 83 ALA A O 1
ATOM 622 N N . ASP A 1 84 ? -6.479 16.276 8.340 1.00 60.53 84 ASP A N 1
ATOM 623 C CA . ASP A 1 84 ? -5.587 15.160 8.059 1.00 60.53 84 ASP A CA 1
ATOM 624 C C . ASP A 1 84 ? -5.618 14.879 6.553 1.00 60.53 84 ASP A C 1
ATOM 626 O O . ASP A 1 84 ? -6.642 14.495 5.995 1.00 60.53 84 ASP A O 1
ATOM 630 N N . GLN A 1 85 ? -4.490 15.077 5.870 1.00 60.72 85 GLN A N 1
ATOM 631 C CA . GLN A 1 85 ? -4.306 14.630 4.492 1.00 60.72 85 GLN A CA 1
ATOM 632 C C . GLN A 1 85 ? -3.425 13.385 4.484 1.00 60.72 85 GLN A C 1
ATOM 634 O O . GLN A 1 85 ? -2.229 13.434 4.769 1.00 60.72 85 GLN A O 1
ATOM 639 N N . ILE A 1 86 ? -4.025 12.246 4.142 1.00 65.12 86 ILE A N 1
ATOM 640 C CA . ILE A 1 86 ? -3.311 10.979 3.977 1.00 65.12 86 ILE A CA 1
ATOM 641 C C . ILE A 1 86 ? -3.057 10.781 2.481 1.00 65.12 86 ILE A C 1
ATOM 643 O O . ILE A 1 86 ? -3.973 10.447 1.730 1.00 65.12 86 ILE A O 1
ATOM 647 N N . LYS A 1 87 ? -1.811 10.975 2.035 1.00 66.25 87 LYS A N 1
ATOM 648 C CA . LYS A 1 87 ? -1.381 10.651 0.669 1.00 66.25 87 LYS A CA 1
ATOM 649 C C . LYS A 1 87 ? -0.755 9.256 0.664 1.00 66.25 87 LYS A C 1
ATOM 651 O O . LYS A 1 87 ? 0.172 8.975 1.419 1.00 66.25 87 LYS A O 1
ATOM 656 N N . ARG A 1 88 ? -1.281 8.372 -0.183 1.00 70.69 88 ARG A N 1
ATOM 657 C CA . ARG A 1 88 ? -0.875 6.964 -0.279 1.00 70.69 88 ARG A CA 1
ATOM 658 C C . ARG A 1 88 ? -0.319 6.676 -1.665 1.00 70.69 88 ARG A C 1
ATOM 660 O O . ARG A 1 88 ? -1.001 6.947 -2.650 1.00 70.69 88 ARG A O 1
ATOM 667 N N . GLU A 1 89 ? 0.873 6.102 -1.739 1.00 72.50 89 GLU A N 1
ATOM 668 C CA . GLU A 1 89 ? 1.508 5.691 -2.992 1.00 72.50 89 GLU A CA 1
ATOM 669 C C . GLU A 1 89 ? 1.857 4.197 -2.924 1.00 72.50 89 GLU A C 1
ATOM 671 O O . GLU A 1 89 ? 2.573 3.749 -2.029 1.00 72.50 89 GLU A O 1
ATOM 676 N N . GLU A 1 90 ? 1.330 3.408 -3.863 1.00 70.56 90 GLU A N 1
ATOM 677 C CA . GLU A 1 90 ? 1.649 1.983 -4.005 1.00 70.56 90 GLU A CA 1
ATOM 678 C C . GLU A 1 90 ? 2.470 1.785 -5.279 1.00 70.56 90 GLU A C 1
ATOM 680 O O . GLU A 1 90 ? 1.997 2.058 -6.383 1.00 70.56 90 GLU A O 1
ATOM 685 N N . VAL A 1 91 ? 3.706 1.311 -5.136 1.00 75.56 91 VAL A N 1
ATOM 686 C CA . VAL A 1 91 ? 4.612 1.069 -6.263 1.00 75.56 91 VAL A CA 1
ATOM 687 C C . VAL A 1 91 ? 4.803 -0.430 -6.425 1.00 75.56 91 VAL A C 1
ATOM 689 O O . VAL A 1 91 ? 5.250 -1.097 -5.498 1.00 75.56 91 VAL A O 1
ATOM 692 N N . VAL A 1 92 ? 4.500 -0.967 -7.608 1.00 76.62 92 VAL A N 1
ATOM 693 C CA . VAL A 1 92 ? 4.745 -2.378 -7.944 1.00 76.62 92 VAL A CA 1
ATOM 694 C C . VAL A 1 92 ? 5.663 -2.470 -9.153 1.00 76.62 92 VAL A C 1
ATOM 696 O O . VAL A 1 92 ? 5.409 -1.851 -10.187 1.00 76.62 92 VAL A O 1
ATOM 699 N N . ILE A 1 93 ? 6.721 -3.273 -9.030 1.00 77.88 93 ILE A N 1
ATOM 700 C CA . ILE A 1 93 ? 7.740 -3.430 -10.069 1.00 77.88 93 ILE A CA 1
ATOM 701 C C . ILE A 1 93 ? 7.549 -4.779 -10.763 1.00 77.88 93 ILE A C 1
ATOM 703 O O . ILE A 1 93 ? 7.746 -5.840 -10.162 1.00 77.88 93 ILE A O 1
ATOM 707 N N . LEU A 1 94 ? 7.191 -4.725 -12.048 1.00 82.31 94 LEU A N 1
ATOM 708 C CA . LEU A 1 94 ? 7.042 -5.893 -12.915 1.00 82.31 94 LEU A CA 1
ATOM 709 C C . LEU A 1 94 ? 8.155 -5.939 -13.953 1.00 82.31 94 LEU A C 1
ATOM 711 O O . LEU A 1 94 ? 8.525 -4.913 -14.526 1.00 82.31 94 LEU A O 1
ATOM 715 N N . LEU A 1 95 ? 8.621 -7.143 -14.259 1.00 84.00 95 LEU A N 1
ATOM 716 C CA . LEU A 1 95 ? 9.659 -7.357 -15.256 1.00 84.00 95 LEU A CA 1
ATOM 717 C C . LEU A 1 95 ? 9.332 -8.564 -16.129 1.00 84.00 95 LEU A C 1
ATOM 719 O O . LEU A 1 95 ? 8.976 -9.620 -15.622 1.00 84.00 95 LEU A O 1
ATOM 723 N N . THR A 1 96 ? 9.463 -8.399 -17.446 1.00 87.69 96 THR A N 1
ATOM 724 C CA . THR A 1 96 ? 9.298 -9.471 -18.441 1.00 87.69 96 THR A CA 1
ATOM 725 C C . THR A 1 96 ? 10.515 -9.471 -19.363 1.00 87.69 96 THR A C 1
ATOM 727 O O . THR A 1 96 ? 10.589 -8.607 -20.241 1.00 87.69 96 THR A O 1
ATOM 730 N N . PRO A 1 97 ? 11.492 -10.366 -19.159 1.00 88.19 97 PRO A N 1
ATOM 731 C CA . PRO A 1 97 ? 12.656 -10.432 -20.026 1.00 88.19 97 PRO A CA 1
ATOM 732 C C . PRO A 1 97 ? 12.310 -11.151 -21.338 1.00 88.19 97 PRO A C 1
ATOM 734 O O . PRO A 1 97 ? 11.459 -12.039 -21.350 1.00 88.19 97 PRO A O 1
ATOM 737 N N . HIS A 1 98 ? 12.973 -10.756 -22.428 1.00 85.06 98 HIS A N 1
ATOM 738 C CA . HIS A 1 98 ? 12.834 -11.368 -23.754 1.00 85.06 98 HIS A CA 1
ATOM 739 C C . HIS A 1 98 ? 14.212 -11.571 -24.394 1.00 85.06 98 HIS A C 1
ATOM 741 O O . HIS A 1 98 ? 15.018 -10.637 -24.396 1.00 85.06 98 HIS A O 1
ATOM 747 N N . ILE A 1 99 ? 14.479 -12.752 -24.951 1.00 84.00 99 ILE A N 1
ATOM 748 C CA . ILE A 1 99 ? 15.668 -13.045 -25.766 1.00 84.00 99 ILE A CA 1
ATOM 749 C C . ILE A 1 99 ? 15.404 -12.562 -27.198 1.00 84.00 99 ILE A C 1
ATOM 751 O O . ILE A 1 99 ? 14.331 -12.786 -27.750 1.00 84.00 99 ILE A O 1
ATOM 755 N N . ILE A 1 100 ? 16.372 -11.868 -27.798 1.00 80.62 100 ILE A N 1
ATOM 756 C CA . ILE A 1 100 ? 16.287 -11.368 -29.176 1.00 80.62 100 ILE A CA 1
ATOM 757 C C . ILE A 1 100 ? 17.410 -12.027 -29.974 1.00 80.62 100 ILE A C 1
ATOM 759 O O . ILE A 1 100 ? 18.575 -11.898 -29.597 1.00 80.62 100 ILE A O 1
ATOM 763 N N . GLU A 1 101 ? 17.060 -12.733 -31.049 1.00 79.69 101 GLU A N 1
ATOM 764 C CA . GLU A 1 101 ? 18.022 -13.453 -31.897 1.00 79.69 101 GLU A CA 1
ATOM 765 C C . GLU A 1 101 ? 18.533 -12.584 -33.059 1.00 79.69 101 GLU A C 1
ATOM 767 O O . GLU A 1 101 ? 19.720 -12.631 -33.382 1.00 79.69 101 GLU A O 1
ATOM 772 N N . GLU A 1 102 ? 17.681 -11.721 -33.628 1.00 79.06 102 GLU A N 1
ATOM 773 C CA . GLU A 1 102 ? 18.035 -10.836 -34.743 1.00 79.06 102 GLU A CA 1
ATOM 774 C C . GLU A 1 102 ? 17.919 -9.340 -34.369 1.00 79.06 102 GLU A C 1
ATOM 776 O O . GLU A 1 102 ? 16.854 -8.875 -33.954 1.00 79.06 102 GLU A O 1
ATOM 781 N N . PRO A 1 103 ? 18.978 -8.523 -34.555 1.00 65.62 103 PRO A N 1
ATOM 782 C CA . PRO A 1 103 ? 18.956 -7.090 -34.230 1.00 65.62 103 PRO A CA 1
ATOM 783 C C . PRO A 1 103 ? 17.974 -6.247 -35.062 1.00 65.62 103 PRO A C 1
ATOM 785 O O . PRO A 1 103 ? 17.712 -5.103 -34.704 1.00 65.62 103 PRO A O 1
ATOM 788 N N . GLY A 1 104 ? 17.473 -6.776 -36.185 1.00 65.50 104 GLY A N 1
ATOM 789 C CA . GLY A 1 104 ? 16.560 -6.082 -37.101 1.00 65.50 104 GLY A CA 1
ATOM 790 C C . GLY A 1 104 ? 15.077 -6.182 -36.729 1.00 65.50 104 GLY A C 1
ATOM 791 O O . GLY A 1 104 ? 14.260 -5.498 -37.334 1.00 65.50 104 GLY A O 1
ATOM 792 N N . GLU A 1 105 ? 14.730 -7.000 -35.733 1.00 58.78 105 GLU A N 1
ATOM 793 C CA . GLU A 1 105 ? 13.346 -7.344 -35.371 1.00 58.78 105 GLU A CA 1
ATOM 794 C C . GLU A 1 105 ? 12.804 -6.523 -34.182 1.00 58.78 105 GLU A C 1
ATOM 796 O O . GLU A 1 105 ? 11.745 -6.799 -33.617 1.00 58.78 105 GLU A O 1
ATOM 801 N N . VAL A 1 106 ? 13.533 -5.483 -33.770 1.00 61.78 106 VAL A N 1
ATOM 802 C CA . VAL A 1 106 ? 13.105 -4.554 -32.714 1.00 61.78 106 VAL A CA 1
ATOM 803 C C . VAL A 1 106 ? 12.120 -3.533 -33.277 1.00 61.78 106 VAL A C 1
ATOM 805 O O . VAL A 1 106 ? 12.421 -2.350 -33.420 1.00 61.78 106 VAL A O 1
ATOM 808 N N . ASP A 1 107 ? 10.908 -3.992 -33.581 1.00 69.75 107 ASP A N 1
ATOM 809 C CA . ASP A 1 107 ? 9.781 -3.094 -33.798 1.00 69.75 107 ASP A CA 1
ATOM 810 C C . ASP A 1 107 ? 9.318 -2.534 -32.442 1.00 69.75 107 ASP A C 1
ATOM 812 O O . ASP A 1 107 ? 8.661 -3.199 -31.627 1.00 69.75 107 ASP A O 1
ATOM 816 N N . GLY A 1 108 ? 9.749 -1.305 -32.155 1.00 67.44 108 GLY A N 1
ATOM 817 C CA . GLY A 1 108 ? 9.442 -0.611 -30.907 1.00 67.44 108 GLY A CA 1
ATOM 818 C C . GLY A 1 108 ? 7.941 -0.396 -30.694 1.00 67.44 108 GLY A C 1
ATOM 819 O O . GLY A 1 108 ? 7.494 -0.353 -29.545 1.00 67.44 108 GLY A O 1
ATOM 820 N N . GLU A 1 109 ? 7.149 -0.316 -31.768 1.00 69.88 109 GLU A N 1
ATOM 821 C CA . GLU A 1 109 ? 5.704 -0.084 -31.688 1.00 69.88 109 GLU A CA 1
ATOM 822 C C . GLU A 1 109 ? 4.954 -1.339 -31.229 1.00 69.88 109 GLU A C 1
ATOM 824 O O . GLU A 1 109 ? 4.170 -1.272 -30.274 1.00 69.88 109 GLU A O 1
ATOM 829 N N . ALA A 1 110 ? 5.273 -2.501 -31.807 1.00 68.12 110 ALA A N 1
ATOM 830 C CA . ALA A 1 110 ? 4.713 -3.790 -31.393 1.00 68.12 110 ALA A CA 1
ATOM 831 C C . ALA A 1 110 ? 5.023 -4.107 -29.916 1.00 68.12 110 ALA A C 1
ATOM 833 O O . ALA A 1 110 ? 4.163 -4.571 -29.161 1.00 68.12 110 ALA A O 1
ATOM 834 N N . ARG A 1 111 ? 6.240 -3.784 -29.458 1.00 70.06 111 ARG A N 1
ATOM 835 C CA . ARG A 1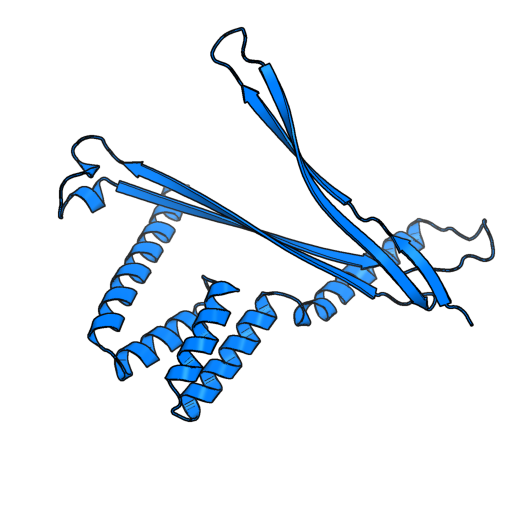 111 ? 6.652 -3.932 -28.050 1.00 70.06 111 ARG A CA 1
ATOM 836 C C . ARG A 1 111 ? 5.905 -2.963 -27.127 1.00 70.06 111 ARG A C 1
ATOM 838 O O . ARG A 1 111 ? 5.515 -3.355 -26.028 1.00 70.06 111 ARG A O 1
ATOM 845 N N . ALA A 1 112 ? 5.668 -1.722 -27.554 1.00 70.06 112 ALA A N 1
ATOM 846 C CA . ALA A 1 112 ? 4.921 -0.739 -26.768 1.00 70.06 112 ALA A CA 1
ATOM 847 C C . ALA A 1 112 ? 3.453 -1.151 -26.563 1.00 70.06 112 ALA A C 1
ATOM 849 O O . ALA A 1 112 ? 2.899 -0.954 -25.476 1.00 70.06 112 ALA A O 1
ATOM 850 N N . GLU A 1 113 ? 2.821 -1.756 -27.569 1.00 70.62 113 GLU A N 1
ATOM 851 C CA . GLU A 1 113 ? 1.479 -2.328 -27.432 1.00 70.62 113 GLU A CA 1
ATOM 852 C C . GLU A 1 113 ? 1.435 -3.524 -26.485 1.00 70.62 113 GLU A C 1
ATOM 854 O O . GLU A 1 113 ? 0.542 -3.595 -25.635 1.00 70.62 113 GLU A O 1
ATOM 859 N N . ASP A 1 114 ? 2.414 -4.423 -26.577 1.00 71.19 114 ASP A N 1
ATOM 860 C CA . ASP A 1 114 ? 2.506 -5.583 -25.692 1.00 71.19 114 ASP A CA 1
ATOM 861 C C . ASP A 1 114 ? 2.731 -5.154 -24.230 1.00 71.19 114 ASP A C 1
ATOM 863 O O . ASP A 1 114 ? 2.081 -5.670 -23.319 1.00 71.19 114 ASP A O 1
ATOM 867 N N . ILE A 1 115 ? 3.545 -4.116 -23.992 1.00 73.31 115 ILE A N 1
ATOM 868 C CA . ILE A 1 115 ? 3.711 -3.498 -22.666 1.00 73.31 115 ILE A CA 1
ATOM 869 C C . ILE A 1 115 ? 2.388 -2.918 -22.163 1.00 73.31 115 ILE A C 1
ATOM 871 O O . ILE A 1 115 ? 2.040 -3.129 -21.002 1.00 73.31 115 ILE A O 1
ATOM 875 N N . ARG A 1 116 ? 1.630 -2.193 -22.997 1.00 71.56 116 ARG A N 1
ATOM 876 C CA . ARG A 1 116 ? 0.321 -1.647 -22.596 1.00 71.56 116 ARG A CA 1
ATOM 877 C C . ARG A 1 116 ? -0.642 -2.765 -22.208 1.00 71.56 116 ARG A C 1
ATOM 879 O O . ARG A 1 116 ? -1.232 -2.701 -21.135 1.00 71.56 116 ARG A O 1
ATOM 886 N N . ARG A 1 117 ? -0.749 -3.814 -23.025 1.00 73.38 117 ARG A N 1
ATOM 887 C CA . ARG A 1 117 ? -1.615 -4.973 -22.760 1.00 73.38 117 ARG A CA 1
ATOM 888 C C . ARG A 1 117 ? -1.225 -5.690 -21.469 1.00 73.38 117 ARG A C 1
ATOM 890 O O . ARG A 1 117 ? -2.082 -5.956 -20.630 1.00 73.38 117 ARG A O 1
ATOM 897 N N . LYS A 1 118 ? 0.073 -5.938 -21.281 1.00 73.62 118 LYS A N 1
ATOM 898 C CA . LYS A 1 118 ? 0.616 -6.565 -20.071 1.00 73.62 118 LYS A CA 1
ATOM 899 C C . LYS A 1 118 ? 0.454 -5.681 -18.842 1.00 73.62 118 LYS A C 1
ATOM 901 O O . LYS A 1 118 ? 0.177 -6.217 -17.783 1.00 73.62 118 LYS A O 1
ATOM 906 N N . ARG A 1 119 ? 0.531 -4.349 -18.962 1.00 69.44 119 ARG A N 1
ATOM 907 C CA . ARG A 1 119 ? 0.216 -3.415 -17.864 1.00 69.44 119 ARG A CA 1
ATOM 908 C C . ARG A 1 119 ? -1.229 -3.546 -17.395 1.00 69.44 119 ARG A C 1
ATOM 910 O O . ARG A 1 119 ? -1.457 -3.469 -16.196 1.00 69.44 119 ARG A O 1
ATOM 917 N N . PHE A 1 120 ? -2.185 -3.736 -18.303 1.00 64.38 120 PHE A N 1
ATOM 918 C CA . PHE A 1 120 ? -3.584 -3.949 -17.921 1.00 64.38 120 PHE A CA 1
ATOM 919 C C . PHE A 1 120 ? -3.791 -5.324 -17.277 1.00 64.38 120 PHE A C 1
ATOM 921 O O . PHE A 1 120 ? -4.269 -5.378 -16.154 1.00 64.38 120 PHE A O 1
ATOM 928 N N . GLY A 1 121 ? -3.332 -6.415 -17.900 1.00 69.69 121 GLY A N 1
ATOM 929 C CA . GLY A 1 121 ? -3.475 -7.759 -17.311 1.00 69.69 121 GLY A CA 1
ATOM 930 C C . GLY A 1 121 ? -2.682 -7.959 -16.011 1.00 69.69 121 GLY A C 1
ATOM 931 O O . GLY A 1 121 ? -3.089 -8.717 -15.136 1.00 69.69 121 GLY A O 1
ATOM 932 N N . ALA A 1 122 ? -1.564 -7.248 -15.849 1.00 67.44 122 ALA A N 1
ATOM 933 C CA . ALA A 1 122 ? -0.815 -7.224 -14.601 1.00 67.44 122 ALA A CA 1
ATOM 934 C C . ALA A 1 122 ? -1.590 -6.537 -13.475 1.00 67.44 122 ALA A C 1
ATOM 936 O O . ALA A 1 122 ? -1.475 -6.988 -12.346 1.00 67.44 122 ALA A O 1
ATOM 937 N N . LYS A 1 123 ? -2.378 -5.486 -13.745 1.00 65.25 123 LYS A N 1
ATOM 938 C CA . LYS A 1 123 ? -3.212 -4.860 -12.705 1.00 65.25 123 LYS A CA 1
ATOM 939 C C . LYS A 1 123 ? -4.189 -5.869 -12.107 1.00 65.25 123 LYS A C 1
ATOM 941 O O . LYS A 1 123 ? -4.227 -5.989 -10.889 1.00 65.25 123 LYS A O 1
ATOM 946 N N . ASP A 1 124 ? -4.856 -6.646 -12.955 1.00 64.75 124 ASP A N 1
ATOM 947 C CA . ASP A 1 124 ? -5.811 -7.673 -12.526 1.00 64.75 124 ASP A CA 1
ATOM 948 C C . ASP A 1 124 ? -5.114 -8.805 -11.739 1.00 64.75 124 ASP A C 1
ATOM 950 O O . ASP A 1 124 ? -5.610 -9.270 -10.719 1.00 64.75 124 ASP A O 1
ATOM 954 N N . GLY A 1 125 ? -3.910 -9.226 -12.152 1.00 64.69 125 GLY A N 1
ATOM 955 C CA . GLY A 1 125 ? -3.129 -10.242 -11.425 1.00 64.69 125 GLY A CA 1
ATOM 956 C C . GLY A 1 125 ? -2.511 -9.746 -10.107 1.00 64.69 125 GLY A C 1
ATOM 957 O O . GLY A 1 125 ? -2.284 -10.533 -9.183 1.00 64.69 125 GLY A O 1
ATOM 958 N N . LEU A 1 126 ? -2.247 -8.442 -10.008 1.00 66.62 126 LEU A N 1
ATOM 959 C CA . LEU A 1 126 ? -1.687 -7.782 -8.829 1.00 66.62 126 LEU A CA 1
ATOM 960 C C . LEU A 1 126 ? -2.729 -7.459 -7.758 1.00 66.62 126 LEU A C 1
ATOM 962 O O . LEU A 1 126 ? -2.331 -7.110 -6.644 1.00 66.62 126 LEU A O 1
ATOM 966 N N . GLU A 1 127 ? -4.024 -7.631 -8.039 1.00 64.50 127 GLU A N 1
ATOM 967 C CA . GLU A 1 127 ? -5.083 -7.491 -7.034 1.00 64.50 127 GLU A CA 1
ATOM 968 C C . GLU A 1 127 ? -4.768 -8.328 -5.788 1.00 64.50 127 GLU A C 1
ATOM 970 O O . GLU A 1 127 ? -4.842 -7.814 -4.680 1.00 64.50 127 GLU A O 1
ATOM 975 N N . SER A 1 128 ? -4.261 -9.555 -5.960 1.00 55.31 128 SER A N 1
ATOM 976 C CA . SER A 1 128 ? -3.848 -10.477 -4.884 1.00 55.31 128 SER A CA 1
ATOM 977 C C . SER A 1 128 ? -2.793 -9.925 -3.909 1.00 55.31 128 SER A C 1
ATOM 979 O O . SER A 1 128 ? -2.699 -10.388 -2.775 1.00 55.31 128 SER A O 1
ATOM 981 N N . ILE A 1 129 ? -1.956 -8.984 -4.358 1.00 63.56 129 ILE A N 1
ATOM 982 C CA . ILE A 1 129 ? -0.846 -8.387 -3.588 1.00 63.56 129 ILE A CA 1
ATOM 983 C C . ILE A 1 129 ? -1.216 -6.971 -3.116 1.00 63.56 129 ILE A C 1
ATOM 985 O O . ILE A 1 129 ? -0.563 -6.414 -2.231 1.00 63.56 129 ILE A O 1
ATOM 989 N N . SER A 1 130 ? -2.276 -6.381 -3.678 1.00 75.81 130 SER A N 1
ATOM 990 C CA . SER A 1 130 ? -2.744 -5.062 -3.274 1.00 75.81 130 SER A CA 1
ATOM 991 C C . SER A 1 130 ? -3.146 -5.060 -1.801 1.00 75.81 130 SER A C 1
ATOM 993 O O . SER A 1 130 ? -3.800 -5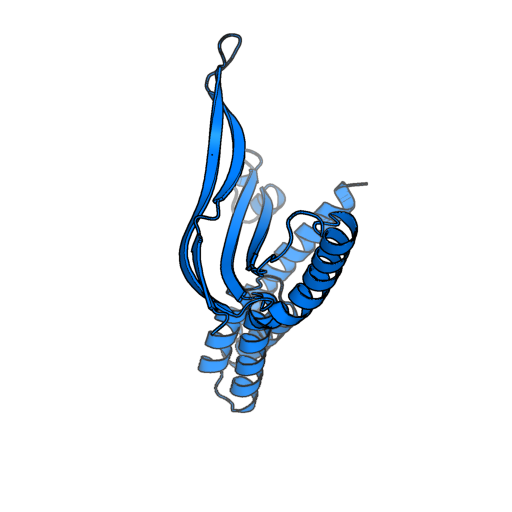.983 -1.301 1.00 75.81 130 SER A O 1
ATOM 995 N N . ARG A 1 131 ? -2.823 -3.964 -1.103 1.00 76.19 131 ARG A N 1
ATOM 996 C CA . ARG A 1 131 ? -3.329 -3.724 0.254 1.00 76.19 131 ARG A CA 1
ATOM 997 C C . ARG A 1 131 ? -4.850 -3.786 0.317 1.00 76.19 131 ARG A C 1
ATOM 999 O O . ARG A 1 131 ? -5.369 -4.167 1.361 1.00 76.19 131 ARG A O 1
ATOM 1006 N N . ALA A 1 132 ? -5.551 -3.446 -0.767 1.00 80.31 132 ALA A N 1
ATOM 1007 C CA . ALA A 1 132 ? -7.004 -3.551 -0.839 1.00 80.31 132 ALA A CA 1
ATOM 1008 C C . ALA A 1 132 ? -7.469 -4.998 -0.631 1.00 80.31 132 ALA A C 1
ATOM 1010 O O . ALA A 1 132 ? -8.254 -5.255 0.278 1.00 80.31 132 ALA A O 1
ATOM 1011 N N . LYS A 1 133 ? -6.905 -5.955 -1.377 1.00 83.50 133 LYS A N 1
ATOM 1012 C CA . LYS A 1 133 ? -7.224 -7.378 -1.214 1.00 83.50 133 LYS A CA 1
ATOM 1013 C C . LYS A 1 133 ? -6.787 -7.919 0.139 1.00 83.50 133 LYS A C 1
ATOM 1015 O O . LYS A 1 133 ? -7.528 -8.678 0.751 1.00 83.50 133 LYS A O 1
ATOM 1020 N N . LEU A 1 134 ? -5.619 -7.509 0.641 1.00 86.44 134 LEU A N 1
ATOM 1021 C CA . LEU A 1 134 ? -5.183 -7.893 1.987 1.00 86.44 134 LEU A CA 1
ATOM 1022 C C . LEU A 1 134 ? -6.175 -7.397 3.051 1.00 86.44 134 LEU A C 1
ATOM 1024 O O . LEU A 1 134 ? -6.523 -8.146 3.963 1.00 86.44 134 LEU A O 1
ATOM 1028 N N . ALA A 1 135 ? -6.663 -6.159 2.928 1.00 90.50 135 ALA A N 1
ATOM 1029 C CA . ALA A 1 135 ? -7.683 -5.618 3.820 1.00 90.50 135 ALA A CA 1
ATOM 1030 C C . ALA A 1 135 ? -8.994 -6.412 3.718 1.00 90.50 135 ALA A C 1
ATOM 1032 O O . ALA A 1 135 ? -9.579 -6.747 4.746 1.00 90.50 135 ALA A O 1
ATOM 1033 N N . GLU A 1 136 ? -9.419 -6.770 2.505 1.00 91.31 136 GLU A N 1
ATOM 1034 C CA . GLU A 1 136 ? -10.584 -7.630 2.263 1.00 91.31 136 GLU A CA 1
ATOM 1035 C C . GLU A 1 136 ? -10.414 -9.036 2.852 1.00 91.31 136 GLU A C 1
ATOM 1037 O O . GLU A 1 136 ? -11.341 -9.553 3.466 1.00 91.31 136 GLU A O 1
ATOM 1042 N N . ASP A 1 137 ? -9.236 -9.652 2.732 1.00 92.81 137 ASP A N 1
ATOM 1043 C CA . ASP A 1 137 ? -8.942 -10.971 3.306 1.00 92.81 137 ASP A CA 1
ATOM 1044 C C . ASP A 1 137 ? -8.986 -10.939 4.834 1.00 92.81 137 ASP A C 1
ATOM 1046 O O . ASP A 1 137 ? -9.507 -11.855 5.478 1.00 92.81 137 ASP A O 1
ATOM 1050 N N . HIS A 1 138 ? -8.442 -9.879 5.433 1.00 95.81 138 HIS A N 1
ATOM 1051 C CA . HIS A 1 138 ? -8.524 -9.655 6.870 1.00 95.81 138 HIS A CA 1
ATOM 1052 C C . HIS A 1 138 ? -9.966 -9.399 7.321 1.00 95.81 138 HIS A C 1
ATOM 1054 O O . HIS A 1 138 ? -10.392 -9.976 8.321 1.00 95.81 138 HIS A O 1
ATOM 1060 N N . TYR A 1 139 ? -10.745 -8.632 6.559 1.00 96.50 139 TYR A N 1
ATOM 1061 C CA . TYR A 1 139 ? -12.172 -8.444 6.813 1.00 96.50 139 TYR A CA 1
ATOM 1062 C C . TYR A 1 139 ? -12.968 -9.749 6.689 1.00 96.50 139 TYR A C 1
ATOM 1064 O O . TYR A 1 139 ? -13.766 -10.059 7.568 1.00 96.50 139 TYR A O 1
ATOM 1072 N N . ALA A 1 140 ? -12.717 -10.565 5.664 1.00 96.50 140 ALA A N 1
ATOM 1073 C CA . ALA A 1 140 ? -13.378 -11.856 5.493 1.00 96.50 140 ALA A CA 1
ATOM 1074 C C . ALA A 1 140 ? -13.075 -12.806 6.663 1.00 96.50 140 ALA A C 1
ATOM 1076 O O . ALA A 1 140 ? -13.976 -13.470 7.176 1.00 96.50 140 ALA A O 1
ATOM 1077 N N . LYS A 1 141 ? -11.821 -12.833 7.140 1.00 96.94 141 LYS A N 1
ATOM 1078 C CA . LYS A 1 141 ? -11.443 -13.564 8.361 1.00 96.94 141 LYS A CA 1
ATOM 1079 C C . LYS A 1 141 ? -12.175 -13.030 9.586 1.00 96.94 141 LYS A C 1
ATOM 1081 O O . LYS A 1 141 ? -12.659 -13.834 10.373 1.00 96.94 141 LYS A O 1
ATOM 1086 N N . ALA A 1 142 ? -12.272 -11.710 9.732 1.00 97.81 142 ALA A N 1
ATOM 1087 C CA . ALA A 1 142 ? -12.995 -11.101 10.838 1.00 97.81 142 ALA A CA 1
ATOM 1088 C C . ALA A 1 142 ? -14.479 -11.469 10.837 1.00 97.81 142 ALA A C 1
ATOM 1090 O O . ALA A 1 142 ? -14.998 -11.906 11.857 1.00 97.81 142 ALA A O 1
ATOM 1091 N N . ALA A 1 143 ? -15.142 -11.351 9.685 1.00 97.44 143 ALA A N 1
ATOM 1092 C CA . ALA A 1 143 ? -16.538 -11.734 9.522 1.00 97.44 143 ALA A CA 1
ATOM 1093 C C . ALA A 1 143 ? -16.749 -13.215 9.858 1.00 97.44 143 ALA A C 1
ATOM 1095 O O . ALA A 1 143 ? -17.717 -13.561 10.527 1.00 97.44 143 ALA A O 1
ATOM 1096 N N . ARG A 1 144 ? -15.820 -14.087 9.451 1.00 97.75 144 ARG A N 1
ATOM 1097 C CA . ARG A 1 144 ? -15.865 -15.507 9.806 1.00 97.75 144 ARG A CA 1
ATOM 1098 C C . ARG A 1 144 ? -15.721 -15.731 11.315 1.00 97.75 144 ARG A C 1
ATOM 1100 O O . ARG A 1 144 ? -16.538 -16.447 11.873 1.00 97.75 144 ARG A O 1
ATOM 1107 N N . TYR A 1 145 ? -14.733 -15.115 11.968 1.00 97.44 145 TYR A N 1
ATOM 1108 C CA . TYR A 1 145 ? -14.548 -15.249 13.419 1.00 97.44 145 TYR A CA 1
ATOM 1109 C C . TYR A 1 145 ? -15.750 -14.728 14.209 1.00 97.44 145 TYR A C 1
ATOM 1111 O O . TYR A 1 145 ? -16.186 -15.380 15.150 1.00 97.44 145 TYR A O 1
ATOM 1119 N N . TYR A 1 146 ? -16.344 -13.620 13.766 1.00 96.19 146 TYR A N 1
ATOM 1120 C CA . TYR A 1 146 ? -17.569 -13.090 14.354 1.00 96.19 146 TYR A CA 1
ATOM 1121 C C . TYR A 1 146 ? -18.741 -14.079 14.238 1.00 96.19 146 TYR A C 1
ATOM 1123 O O . TYR A 1 146 ? -19.434 -14.344 15.213 1.00 96.19 146 TYR A O 1
ATOM 1131 N N . LEU A 1 147 ? -18.926 -14.710 13.070 1.00 96.19 147 LEU A N 1
ATOM 1132 C CA . LEU A 1 147 ? -19.938 -15.763 12.893 1.00 96.19 147 LEU A CA 1
ATOM 1133 C C . LEU A 1 147 ? -19.668 -17.010 13.752 1.00 96.19 147 LEU A C 1
ATOM 1135 O O . LEU A 1 147 ? -20.604 -17.725 14.105 1.00 96.19 147 LEU A O 1
ATOM 1139 N N . GLU A 1 148 ? -18.403 -17.281 14.070 1.00 96.56 148 GLU A N 1
ATOM 1140 C CA . GLU A 1 148 ? -17.970 -18.360 14.965 1.00 96.56 148 GLU A CA 1
ATOM 1141 C C . GLU A 1 148 ? -18.096 -17.980 16.459 1.00 96.56 148 GLU A C 1
ATOM 1143 O O . GLU A 1 148 ? -17.934 -18.848 17.317 1.00 96.56 148 GLU A O 1
ATOM 1148 N N . GLY A 1 149 ? -18.426 -16.719 16.777 1.00 94.06 149 GLY A N 1
ATOM 1149 C CA . GLY A 1 149 ? -18.528 -16.187 18.142 1.00 94.06 149 GLY A CA 1
ATOM 1150 C C . GLY A 1 149 ? -17.181 -15.856 18.798 1.00 94.06 149 GLY A C 1
ATOM 1151 O O . GLY A 1 149 ? -17.116 -15.705 20.015 1.00 94.06 149 GLY A O 1
ATOM 1152 N N . ASP A 1 150 ? -16.099 -15.781 18.018 1.00 95.94 150 ASP A N 1
ATOM 1153 C CA . ASP A 1 150 ? -14.766 -15.376 18.479 1.00 95.94 150 ASP A CA 1
ATOM 1154 C C . ASP A 1 150 ? -14.522 -13.889 18.176 1.00 95.94 150 ASP A C 1
ATOM 1156 O O . ASP A 1 150 ? -13.837 -13.508 17.217 1.00 95.94 150 ASP A O 1
ATOM 1160 N N . ASP A 1 151 ? -15.102 -13.035 19.017 1.00 94.12 151 ASP A N 1
ATOM 1161 C CA . ASP A 1 151 ? -15.034 -11.577 18.874 1.00 94.12 151 ASP A CA 1
ATOM 1162 C C . ASP A 1 151 ? -13.609 -11.032 19.041 1.00 94.12 151 ASP A C 1
ATOM 1164 O O . ASP A 1 151 ? -13.229 -10.051 18.398 1.00 94.12 151 ASP A O 1
ATOM 1168 N N . GLU A 1 152 ? -12.774 -11.684 19.856 1.00 92.81 152 GLU A N 1
ATOM 1169 C CA . GLU A 1 152 ? -11.388 -11.264 20.071 1.00 92.81 152 GLU A CA 1
ATOM 1170 C C . GLU A 1 152 ? -10.564 -11.435 18.786 1.00 92.81 152 GLU A C 1
ATOM 1172 O O . GLU A 1 152 ? -9.856 -10.514 18.353 1.00 92.81 152 GLU A O 1
ATOM 1177 N N . SER A 1 153 ? -10.669 -12.598 18.137 1.00 95.94 153 SER A N 1
ATOM 1178 C CA . SER A 1 153 ? -10.013 -12.851 16.852 1.00 95.94 153 SER A CA 1
ATOM 1179 C C . SER A 1 153 ? -10.609 -12.001 15.732 1.00 95.94 153 SER A C 1
ATOM 1181 O O . SER A 1 153 ? -9.863 -11.532 14.862 1.00 95.94 153 SER A O 1
ATOM 1183 N N . ALA A 1 154 ? -11.921 -11.744 15.763 1.00 96.62 154 ALA A N 1
ATOM 1184 C CA . ALA A 1 154 ? -12.583 -10.848 14.822 1.00 96.62 154 ALA A CA 1
ATOM 1185 C C . ALA A 1 154 ? -12.025 -9.420 14.916 1.00 96.62 154 ALA A C 1
ATOM 1187 O O . ALA A 1 154 ? -11.611 -8.852 13.903 1.00 96.62 154 ALA A O 1
ATOM 1188 N N . MET A 1 155 ? -11.900 -8.875 16.128 1.00 94.31 155 MET A N 1
ATOM 1189 C CA . MET A 1 155 ? -11.345 -7.540 16.370 1.00 94.31 155 MET A CA 1
ATOM 1190 C C . MET A 1 155 ? -9.878 -7.423 15.950 1.00 94.31 155 MET A C 1
ATOM 1192 O O . MET A 1 155 ? -9.498 -6.433 15.322 1.00 94.31 155 MET A O 1
ATOM 1196 N N . LYS A 1 156 ? -9.049 -8.444 16.209 1.00 95.38 156 LYS A N 1
ATOM 1197 C CA . LYS A 1 156 ? -7.649 -8.477 15.735 1.00 95.38 156 LYS A CA 1
ATOM 1198 C C . LYS A 1 156 ? -7.563 -8.453 14.210 1.00 95.38 156 LYS A C 1
ATOM 1200 O O . LYS A 1 156 ? -6.716 -7.762 13.642 1.00 95.38 156 LYS A O 1
ATOM 1205 N N . ALA A 1 157 ? -8.426 -9.211 13.537 1.00 96.56 157 ALA A N 1
ATOM 1206 C CA . ALA A 1 157 ? -8.473 -9.237 12.082 1.00 96.56 157 ALA A CA 1
ATOM 1207 C C . ALA A 1 157 ? -8.987 -7.903 11.500 1.00 96.56 157 ALA A C 1
ATOM 1209 O O . ALA A 1 157 ? -8.417 -7.418 10.522 1.00 96.56 157 ALA A O 1
ATOM 1210 N N . LEU A 1 158 ? -9.977 -7.263 12.133 1.00 96.00 158 LEU A N 1
ATOM 1211 C CA . LEU A 1 158 ? -10.471 -5.933 11.748 1.00 96.00 158 LEU A CA 1
ATOM 1212 C C . LEU A 1 158 ? -9.425 -4.842 11.918 1.00 96.00 158 LEU A C 1
ATOM 1214 O O . LEU A 1 158 ? -9.279 -4.007 11.031 1.00 96.00 158 LEU A O 1
ATOM 1218 N N . ASP A 1 159 ? -8.675 -4.854 13.018 1.00 94.44 159 ASP A N 1
ATOM 1219 C CA . ASP A 1 159 ? -7.592 -3.896 13.235 1.00 94.44 159 ASP A CA 1
ATOM 1220 C C . ASP A 1 159 ? -6.563 -3.974 12.101 1.00 94.44 159 ASP A C 1
ATOM 1222 O O . ASP A 1 159 ? -6.164 -2.955 11.540 1.00 94.44 159 ASP A O 1
ATOM 1226 N N . MET A 1 160 ? -6.210 -5.187 11.666 1.00 94.06 160 MET A N 1
ATOM 1227 C CA . MET A 1 160 ? -5.325 -5.365 10.518 1.00 94.06 160 MET A CA 1
ATOM 1228 C C . MET A 1 160 ? -5.949 -4.855 9.208 1.00 94.06 160 MET A C 1
ATOM 1230 O O . MET A 1 160 ? -5.274 -4.165 8.443 1.00 94.06 160 MET A O 1
ATOM 1234 N N . ALA A 1 161 ? -7.234 -5.128 8.959 1.00 94.00 161 ALA A N 1
ATOM 1235 C CA . ALA A 1 161 ? -7.941 -4.614 7.783 1.00 94.00 161 ALA A CA 1
ATOM 1236 C C . ALA A 1 161 ? -7.962 -3.075 7.749 1.00 94.00 161 ALA A C 1
ATOM 1238 O O . ALA A 1 161 ? -7.679 -2.474 6.713 1.00 94.00 161 ALA A O 1
ATOM 1239 N N . LEU A 1 162 ? -8.227 -2.434 8.890 1.00 90.94 162 LEU A N 1
ATOM 1240 C CA . LEU A 1 162 ? -8.297 -0.979 9.026 1.00 90.94 162 LEU A CA 1
ATOM 1241 C C . LEU A 1 162 ? -6.916 -0.314 8.986 1.00 90.94 162 LEU A C 1
ATOM 1243 O O . LEU A 1 162 ? -6.786 0.780 8.450 1.00 90.94 162 LEU A O 1
ATOM 1247 N N . ARG A 1 163 ? -5.851 -0.972 9.457 1.00 87.50 163 ARG A N 1
ATOM 1248 C CA . ARG A 1 163 ? -4.472 -0.494 9.238 1.00 87.50 163 ARG A CA 1
ATOM 1249 C C . ARG A 1 163 ? -4.110 -0.474 7.757 1.00 87.50 163 ARG A C 1
ATOM 1251 O O . ARG A 1 163 ? -3.462 0.459 7.287 1.00 87.50 163 ARG A O 1
ATOM 1258 N N . LEU A 1 164 ? -4.525 -1.500 7.016 1.00 85.94 164 LEU A N 1
ATOM 1259 C CA . LEU A 1 164 ? -4.287 -1.594 5.576 1.00 85.94 164 LEU A CA 1
ATOM 1260 C C . LEU A 1 164 ? -5.153 -0.590 4.802 1.00 85.94 164 LEU A C 1
ATOM 1262 O O . LEU A 1 164 ? -4.659 0.077 3.888 1.00 85.94 164 LEU A O 1
ATOM 1266 N N . ARG A 1 165 ? -6.421 -0.431 5.195 1.00 86.69 165 ARG A N 1
ATOM 1267 C CA . ARG A 1 165 ? -7.397 0.479 4.584 1.00 86.69 165 ARG A CA 1
ATOM 1268 C C . ARG A 1 165 ? -8.240 1.178 5.672 1.00 86.69 165 ARG A C 1
ATOM 1270 O O . ARG A 1 165 ? -9.305 0.679 6.025 1.00 86.69 165 ARG A O 1
ATOM 1277 N N . PRO A 1 166 ? -7.809 2.358 6.162 1.00 84.31 166 PRO A N 1
ATOM 1278 C CA . PRO A 1 166 ? -8.492 3.071 7.247 1.00 84.31 166 PRO A CA 1
ATOM 1279 C C . PRO A 1 166 ? -9.924 3.494 6.918 1.00 84.31 166 PRO A C 1
ATOM 1281 O O . PRO A 1 166 ? -10.775 3.476 7.794 1.00 84.31 166 PRO A O 1
ATOM 1284 N N . SER A 1 167 ? -10.214 3.802 5.650 1.00 84.56 167 SER A N 1
ATOM 1285 C CA . SER A 1 167 ? -11.550 4.167 5.158 1.00 84.56 167 SER A CA 1
ATOM 1286 C C . SER A 1 167 ? -12.378 2.964 4.676 1.00 84.56 167 SER A C 1
ATOM 1288 O O . SER A 1 167 ? -13.246 3.094 3.810 1.00 84.56 167 SER A O 1
ATOM 1290 N N . TYR A 1 168 ? -12.095 1.754 5.173 1.00 88.69 168 TYR A N 1
ATOM 1291 C CA . TYR A 1 168 ? -12.859 0.560 4.810 1.00 88.69 168 TYR A CA 1
ATOM 1292 C C . TYR A 1 168 ? -14.174 0.488 5.598 1.00 88.69 168 TYR A C 1
ATOM 1294 O O . TYR A 1 168 ? -14.238 -0.097 6.679 1.00 88.69 168 TYR A O 1
ATOM 1302 N N . LEU A 1 169 ? -15.225 1.094 5.045 1.00 88.31 169 LEU A N 1
ATOM 1303 C CA . LEU A 1 169 ? -16.524 1.277 5.699 1.00 88.31 169 LEU A CA 1
ATOM 1304 C C . LEU A 1 169 ? -17.134 -0.022 6.248 1.00 88.31 169 LEU A C 1
ATOM 1306 O O . LEU A 1 169 ? -17.660 -0.041 7.358 1.00 88.31 169 LEU A O 1
ATOM 1310 N N . GLU A 1 170 ? -17.052 -1.118 5.499 1.00 93.75 170 GLU A N 1
ATOM 1311 C CA . GLU A 1 170 ? -17.576 -2.423 5.903 1.00 93.75 170 GLU A CA 1
ATOM 1312 C C . GLU A 1 170 ? -16.862 -2.964 7.150 1.00 93.75 170 GLU A C 1
ATOM 1314 O O . GLU A 1 170 ? -17.513 -3.513 8.041 1.00 93.75 170 GLU A O 1
ATOM 1319 N N . ALA A 1 171 ? -15.544 -2.766 7.246 1.00 94.38 171 ALA A N 1
ATOM 1320 C CA . ALA A 1 171 ? -14.760 -3.149 8.416 1.00 94.38 171 ALA A CA 1
ATOM 1321 C C . ALA A 1 171 ? -15.049 -2.243 9.624 1.00 94.38 171 ALA A C 1
ATOM 1323 O O . ALA A 1 171 ? -15.147 -2.742 10.744 1.00 94.38 171 ALA A O 1
ATOM 1324 N N . ILE A 1 172 ? -15.245 -0.936 9.410 1.00 92.44 172 ILE A N 1
ATOM 1325 C CA . ILE A 1 172 ? -15.633 0.007 10.474 1.00 92.44 172 ILE A CA 1
ATOM 1326 C C . ILE A 1 172 ? -16.977 -0.406 11.082 1.00 92.44 172 ILE A C 1
ATOM 1328 O O . ILE A 1 172 ? -17.074 -0.566 12.295 1.00 92.44 172 ILE A O 1
ATOM 1332 N N . ARG A 1 173 ? -17.988 -0.661 10.245 1.00 93.38 173 ARG A N 1
ATOM 1333 C CA . ARG A 1 173 ? -19.332 -1.062 10.696 1.00 93.38 173 ARG A CA 1
ATOM 1334 C C . ARG A 1 173 ? -19.334 -2.388 11.449 1.00 93.38 173 ARG A C 1
ATOM 1336 O O . ARG A 1 173 ? -20.052 -2.537 12.432 1.00 93.38 173 ARG A O 1
ATOM 1343 N N . LEU A 1 174 ? -18.556 -3.369 10.986 1.00 94.50 174 LEU A N 1
ATOM 1344 C CA . LEU A 1 174 ? -18.456 -4.650 11.688 1.00 94.50 174 LEU A CA 1
ATOM 1345 C C . LEU A 1 174 ? -17.765 -4.483 13.048 1.00 94.50 174 LEU A C 1
ATOM 1347 O O . LEU A 1 174 ? -18.200 -5.078 14.027 1.00 94.50 174 LEU A O 1
ATOM 1351 N N . ARG A 1 175 ? -16.729 -3.641 13.121 1.00 94.06 175 ARG A N 1
ATOM 1352 C CA . ARG A 1 175 ? -16.050 -3.310 14.379 1.00 94.06 175 ARG A CA 1
ATOM 1353 C C . ARG A 1 175 ? -16.991 -2.633 15.372 1.00 94.06 175 ARG A C 1
ATOM 1355 O O . ARG A 1 175 ? -16.984 -2.997 16.540 1.00 94.06 175 ARG A O 1
ATOM 1362 N N . GLU A 1 176 ? -17.767 -1.658 14.910 1.00 88.69 176 GLU A N 1
ATOM 1363 C CA . GLU A 1 176 ? -18.763 -0.953 15.721 1.00 88.69 176 GLU A CA 1
ATOM 1364 C C . GLU A 1 176 ? -19.779 -1.933 16.310 1.00 88.69 176 GLU A C 1
ATOM 1366 O O . GLU A 1 176 ? -19.939 -1.967 17.524 1.00 88.69 176 GLU A O 1
ATOM 1371 N N . ARG A 1 177 ? -20.341 -2.829 15.488 1.00 91.88 177 ARG A N 1
ATOM 1372 C CA . ARG A 1 177 ? -21.268 -3.870 15.956 1.00 91.88 177 ARG A CA 1
ATOM 1373 C C . ARG A 1 177 ? -20.666 -4.775 17.033 1.00 91.88 177 ARG A C 1
ATOM 1375 O O . ARG A 1 177 ? -21.301 -5.001 18.056 1.00 91.88 177 ARG A O 1
ATOM 1382 N N . ILE A 1 178 ? -19.450 -5.286 16.821 1.00 92.19 178 ILE A N 1
ATOM 1383 C CA . ILE A 1 178 ? -18.787 -6.152 17.812 1.00 92.19 178 ILE A CA 1
ATOM 1384 C C . ILE A 1 178 ? -18.587 -5.397 19.128 1.00 92.19 178 ILE A C 1
ATOM 1386 O O . ILE A 1 178 ? -18.786 -5.956 20.204 1.00 92.19 178 ILE A O 1
ATOM 1390 N N . LEU A 1 179 ? -18.213 -4.119 19.061 1.00 89.00 179 LEU A N 1
ATOM 1391 C CA . LEU A 1 179 ? -18.044 -3.293 20.251 1.00 89.00 179 LEU A CA 1
ATOM 1392 C C . LEU A 1 179 ? -19.371 -3.005 20.948 1.00 89.00 179 LEU A C 1
ATOM 1394 O O . LEU A 1 179 ? -19.419 -3.078 22.165 1.00 89.00 179 LEU A O 1
ATOM 1398 N N . GLU A 1 180 ? -20.455 -2.744 20.223 1.00 87.00 180 GLU A N 1
ATOM 1399 C CA . GLU A 1 180 ? -21.786 -2.591 20.826 1.00 87.00 180 GLU A CA 1
ATOM 1400 C C . GLU A 1 180 ? -22.218 -3.842 21.609 1.00 87.00 180 GLU A C 1
ATOM 1402 O O . GLU A 1 180 ? -22.859 -3.723 22.654 1.00 87.00 180 GLU A O 1
ATOM 1407 N N . GLU A 1 181 ? -21.851 -5.030 21.124 1.00 87.06 181 GLU A N 1
ATOM 1408 C CA . GLU A 1 181 ? -22.179 -6.316 21.748 1.00 87.06 181 GLU A CA 1
ATOM 1409 C C . GLU A 1 181 ? -21.263 -6.658 22.938 1.00 87.06 181 GLU A C 1
ATOM 1411 O O . GLU A 1 181 ? -21.730 -7.232 23.925 1.00 87.06 181 GLU A O 1
ATOM 1416 N N . THR A 1 182 ? -19.978 -6.292 22.874 1.00 85.38 182 THR A N 1
ATOM 1417 C CA . THR A 1 182 ? -18.958 -6.668 23.874 1.00 85.38 182 THR A CA 1
ATOM 1418 C C . THR A 1 182 ? -18.655 -5.583 24.914 1.00 85.38 182 THR A C 1
ATOM 1420 O O . THR A 1 182 ? -18.463 -5.908 26.086 1.00 85.38 182 THR A O 1
ATOM 1423 N N . ASP A 1 183 ? -18.621 -4.309 24.514 1.00 81.62 183 ASP A N 1
ATOM 1424 C CA . ASP A 1 183 ? -18.326 -3.138 25.353 1.00 81.62 183 ASP A CA 1
ATOM 1425 C C . ASP A 1 183 ? -19.092 -1.878 24.865 1.00 81.62 183 ASP A C 1
ATOM 1427 O O . ASP A 1 183 ? -18.568 -1.053 24.099 1.00 81.62 183 ASP A O 1
ATOM 1431 N N . PRO A 1 184 ? -20.343 -1.688 25.333 1.00 76.94 184 PRO A N 1
ATOM 1432 C CA . PRO A 1 184 ? -21.218 -0.602 24.885 1.00 76.94 184 PRO A CA 1
ATOM 1433 C C . PRO A 1 184 ? -20.696 0.810 25.180 1.00 76.94 184 PRO A C 1
ATOM 1435 O O . PRO A 1 184 ? -21.140 1.780 24.554 1.00 76.94 184 PRO A O 1
ATOM 1438 N N . ASP A 1 185 ? -19.803 0.961 26.159 1.00 75.12 185 ASP A N 1
ATOM 1439 C CA . ASP A 1 185 ? -19.251 2.264 26.527 1.00 75.12 185 ASP A CA 1
ATOM 1440 C C . ASP A 1 185 ? -18.133 2.680 25.562 1.00 75.12 185 ASP A C 1
ATOM 1442 O O . ASP A 1 185 ? -18.042 3.857 25.192 1.00 75.12 185 ASP A O 1
ATOM 1446 N N . GLU A 1 186 ? -17.337 1.724 25.073 1.00 71.38 186 GLU A N 1
ATOM 1447 C CA . GLU A 1 186 ? -16.293 1.998 24.083 1.00 71.38 186 GLU A CA 1
ATOM 1448 C C . GLU A 1 186 ? -16.865 2.187 22.663 1.00 71.38 186 GLU A C 1
ATOM 1450 O O . GLU A 1 186 ? -16.339 2.997 21.894 1.00 71.38 186 GLU A O 1
ATOM 1455 N N . ALA A 1 187 ? -18.002 1.558 22.336 1.00 71.44 187 ALA A N 1
ATOM 1456 C CA . ALA A 1 187 ? -18.730 1.783 21.079 1.00 71.44 187 ALA A CA 1
ATOM 1457 C C . ALA A 1 187 ? -19.168 3.252 20.901 1.00 71.44 187 ALA A C 1
ATOM 1459 O O . ALA A 1 187 ? -18.822 3.899 19.909 1.00 71.44 187 ALA A O 1
ATOM 1460 N N . LYS A 1 188 ? -19.811 3.839 21.921 1.00 72.25 188 LYS A N 1
ATOM 1461 C CA . LYS A 1 188 ? -20.259 5.251 21.917 1.00 72.25 188 LYS A CA 1
ATOM 1462 C C . LYS A 1 188 ? -19.121 6.249 21.712 1.00 72.25 188 LYS A C 1
ATOM 1464 O O . LYS A 1 188 ? -19.311 7.361 21.216 1.00 72.25 188 LYS A O 1
ATOM 1469 N N . LYS A 1 189 ? -17.916 5.896 22.157 1.00 71.69 189 LYS A N 1
ATOM 1470 C CA . LYS A 1 189 ? -16.732 6.746 22.024 1.00 71.69 189 LYS A CA 1
ATOM 1471 C C . LYS A 1 189 ? -16.212 6.761 20.589 1.00 71.69 189 LYS A C 1
ATOM 1473 O O . LYS A 1 189 ? -15.757 7.816 20.154 1.00 71.69 189 LYS A O 1
ATOM 1478 N N . LEU A 1 190 ? -16.286 5.632 19.883 1.00 62.81 190 LEU A N 1
ATOM 1479 C CA . LEU A 1 190 ? -15.909 5.505 18.474 1.00 62.81 190 LEU A CA 1
ATOM 1480 C C . LEU A 1 190 ? -16.923 6.168 17.544 1.00 62.81 190 LEU A C 1
ATOM 1482 O O . LEU A 1 190 ? -16.501 6.926 16.677 1.00 62.81 190 LEU A O 1
ATOM 1486 N N . GLU A 1 191 ? -18.222 5.975 17.779 1.00 63.47 191 GLU A N 1
ATOM 1487 C CA . GLU A 1 191 ? -19.305 6.644 17.039 1.00 63.47 191 GLU A CA 1
ATOM 1488 C C . GLU A 1 191 ? -19.097 8.169 17.017 1.00 63.47 191 GLU A C 1
ATOM 1490 O O . GLU A 1 191 ? -19.092 8.806 15.964 1.00 63.47 191 GLU A O 1
ATOM 1495 N N . ARG A 1 192 ? -18.795 8.757 18.182 1.00 69.44 192 ARG A N 1
ATOM 1496 C CA . ARG A 1 192 ? -18.508 10.193 18.316 1.00 69.44 192 ARG A CA 1
ATOM 1497 C C . ARG A 1 192 ? -17.271 10.653 17.535 1.00 69.44 192 ARG A C 1
ATOM 1499 O O . ARG A 1 192 ? -17.219 11.812 17.136 1.00 69.44 192 ARG A O 1
ATOM 1506 N N . ILE A 1 193 ? -16.263 9.795 17.368 1.00 65.50 193 ILE A N 1
ATOM 1507 C CA . ILE A 1 193 ? -15.047 10.121 16.604 1.00 65.50 193 ILE A CA 1
ATOM 1508 C C . ILE A 1 193 ? -15.346 10.049 15.104 1.00 65.50 193 ILE A C 1
ATOM 1510 O O . ILE A 1 193 ? -15.036 10.987 14.382 1.00 65.50 193 ILE A O 1
ATOM 1514 N N . VAL A 1 194 ? -16.006 8.978 14.656 1.00 59.66 194 VAL A N 1
ATOM 1515 C CA . VAL A 1 194 ? -16.335 8.751 13.241 1.00 59.66 194 VAL A CA 1
ATOM 1516 C C . VAL A 1 194 ? -17.306 9.808 12.712 1.00 59.66 194 VAL A C 1
ATOM 1518 O O . VAL A 1 194 ? -17.067 10.358 11.642 1.00 59.66 194 VAL A O 1
ATOM 1521 N N . LEU A 1 195 ? -18.363 10.141 13.461 1.00 60.78 195 LEU A N 1
ATOM 1522 C CA . LEU A 1 195 ? -19.284 11.223 13.090 1.00 60.78 195 LEU A CA 1
ATOM 1523 C C . LEU A 1 195 ? -18.576 12.583 13.028 1.00 60.78 195 LEU A C 1
ATOM 1525 O O . LEU A 1 195 ? -18.857 13.375 12.137 1.00 60.78 195 LEU A O 1
ATOM 1529 N N . GLY A 1 196 ? -17.620 12.829 13.930 1.00 62.16 196 GLY A N 1
ATOM 1530 C CA . GLY A 1 196 ? -16.807 14.046 13.903 1.00 62.16 196 GLY A CA 1
ATOM 1531 C C . GLY A 1 196 ? -15.930 14.156 12.652 1.00 62.16 196 GLY A C 1
ATOM 1532 O O . GLY A 1 196 ? -15.871 15.224 12.050 1.00 62.16 196 GLY A O 1
ATOM 1533 N N . ASP A 1 197 ? -15.296 13.056 12.239 1.00 55.75 197 ASP A N 1
ATOM 1534 C CA . ASP A 1 197 ? -14.422 13.025 11.059 1.00 55.75 197 ASP A CA 1
ATOM 1535 C C . ASP A 1 197 ? -15.225 13.120 9.736 1.00 55.75 197 ASP A C 1
ATOM 1537 O O . ASP A 1 197 ? -14.773 13.760 8.784 1.00 55.75 197 ASP A O 1
ATOM 1541 N N . ILE A 1 198 ? -16.432 12.532 9.666 1.00 55.25 198 ILE A N 1
ATOM 1542 C CA . ILE A 1 198 ? -17.314 12.585 8.479 1.00 55.25 198 ILE A CA 1
ATOM 1543 C C . ILE A 1 198 ? -17.895 13.991 8.270 1.00 55.25 198 ILE A C 1
ATOM 1545 O O . ILE A 1 198 ? -17.887 14.496 7.144 1.00 55.25 198 ILE A O 1
ATOM 1549 N N . ASP A 1 199 ? -18.357 14.646 9.339 1.00 55.88 199 ASP A N 1
ATOM 1550 C CA . ASP A 1 199 ? -18.874 16.019 9.268 1.00 55.88 199 ASP A CA 1
ATOM 1551 C C . ASP A 1 199 ? -17.770 17.016 8.849 1.00 55.88 199 ASP A C 1
ATOM 1553 O O . ASP A 1 199 ? -18.035 17.973 8.111 1.00 55.88 199 ASP A O 1
ATOM 1557 N N . GLU A 1 200 ? -16.512 16.780 9.253 1.00 54.81 200 GLU A N 1
ATOM 1558 C CA . GLU A 1 200 ? -15.345 17.546 8.785 1.00 54.81 200 GLU A CA 1
ATOM 1559 C C . GLU A 1 200 ? -15.053 17.315 7.286 1.00 54.81 200 GLU A C 1
ATOM 1561 O O . GLU A 1 200 ? -14.783 18.280 6.556 1.00 54.81 200 GLU A O 1
ATOM 1566 N N . GLU A 1 201 ? -15.143 16.072 6.792 1.00 48.69 201 GLU A N 1
ATOM 1567 C CA . GLU A 1 201 ? -14.950 15.747 5.370 1.00 48.69 201 GLU A CA 1
ATOM 1568 C C . GLU A 1 201 ? -16.018 16.399 4.478 1.00 48.69 201 GLU A C 1
ATOM 1570 O O . GLU A 1 201 ? -15.674 17.034 3.469 1.00 48.69 201 GLU A O 1
ATOM 1575 N N . GLU A 1 202 ? -17.298 16.319 4.856 1.00 44.50 202 GLU A N 1
ATOM 1576 C CA . GLU A 1 202 ? -18.389 16.948 4.106 1.00 44.50 202 GLU A CA 1
ATOM 1577 C C . GLU A 1 202 ? -18.261 18.478 4.107 1.00 44.50 202 GLU A C 1
ATOM 1579 O O . GLU A 1 202 ? -18.330 19.097 3.040 1.00 44.50 202 GLU A O 1
ATOM 1584 N N . ALA A 1 203 ? -17.977 19.108 5.252 1.00 50.12 203 ALA A N 1
ATOM 1585 C CA . ALA A 1 203 ? -17.782 20.558 5.342 1.00 50.12 203 ALA A CA 1
ATOM 1586 C C . ALA A 1 203 ? -16.640 21.064 4.437 1.00 50.12 203 ALA A C 1
ATOM 1588 O O . ALA A 1 203 ? -16.744 22.136 3.829 1.00 50.12 203 ALA A O 1
ATOM 1589 N N . SER A 1 204 ? -15.570 20.276 4.283 1.0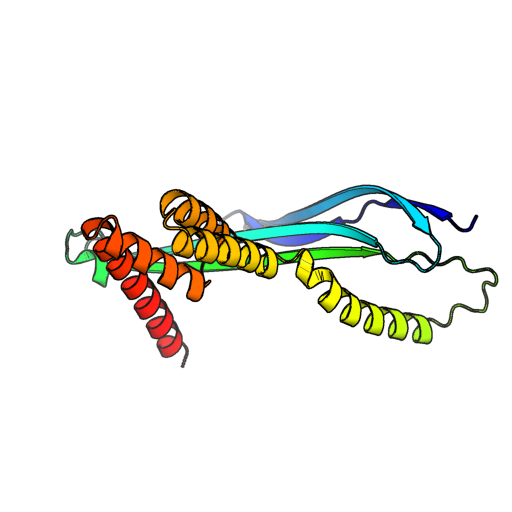0 43.78 204 SER A N 1
ATOM 1590 C CA . SER A 1 204 ? -14.450 20.603 3.392 1.00 43.78 204 SER A CA 1
ATOM 1591 C C . SER A 1 204 ? -14.829 20.579 1.900 1.00 43.78 204 SER A C 1
ATOM 1593 O O . SER A 1 204 ? -14.301 21.376 1.116 1.00 43.78 204 SER A O 1
ATOM 1595 N N . MET A 1 205 ? -15.776 19.719 1.499 1.00 40.47 205 MET A N 1
ATOM 1596 C CA . MET A 1 205 ? -16.284 19.647 0.123 1.00 40.47 205 MET A CA 1
ATOM 1597 C C . MET A 1 205 ? -17.168 20.847 -0.236 1.00 40.47 205 MET A C 1
ATOM 1599 O O . MET A 1 205 ? -17.114 21.321 -1.373 1.00 40.47 205 MET A O 1
ATOM 1603 N N . TRP A 1 206 ? -17.928 21.386 0.721 1.00 48.44 206 TRP A N 1
ATOM 1604 C CA . TRP A 1 206 ? -18.771 22.570 0.510 1.00 48.44 206 TRP A CA 1
ATOM 1605 C C . TRP A 1 206 ? -17.982 23.886 0.471 1.00 48.44 206 TRP A C 1
ATOM 1607 O O . TRP A 1 206 ? -18.399 24.814 -0.217 1.00 48.44 206 TRP A O 1
ATOM 1617 N N . MET A 1 207 ? -16.819 23.966 1.129 1.00 48.25 207 MET A N 1
ATOM 1618 C CA . MET A 1 207 ? -15.945 25.153 1.089 1.00 48.25 207 MET A CA 1
ATOM 1619 C C . MET A 1 207 ? -15.075 25.265 -0.179 1.00 48.25 207 MET A C 1
ATOM 1621 O O . MET A 1 207 ? -14.370 26.258 -0.353 1.00 48.25 207 MET A O 1
ATOM 1625 N N . ARG A 1 208 ? -15.116 24.273 -1.080 1.00 46.56 208 ARG A N 1
ATOM 1626 C CA . ARG A 1 208 ? -14.371 24.255 -2.357 1.00 46.56 208 ARG A CA 1
ATOM 1627 C C . ARG A 1 208 ? -15.194 24.694 -3.582 1.00 46.56 208 ARG A C 1
ATOM 1629 O O . ARG A 1 208 ? -14.759 24.452 -4.708 1.00 46.56 208 ARG A O 1
ATOM 1636 N N . ARG A 1 209 ? -16.355 25.327 -3.390 1.00 37.44 209 ARG A N 1
ATOM 1637 C CA . ARG A 1 209 ? -17.193 25.882 -4.467 1.00 37.44 209 ARG A CA 1
ATOM 1638 C C . ARG A 1 209 ? -17.286 27.398 -4.424 1.00 37.44 209 ARG A C 1
ATOM 1640 O O . ARG A 1 209 ? -17.409 27.944 -3.311 1.00 37.44 209 ARG A O 1
#

pLDDT: mean 77.71, std 13.22, range [37.44, 97.81]

Secondary structure (DSSP, 8-state):
--EEEEEE--EEEEEEEEEESSSTTPEEEEEEEEEE--EEEEEETT--EEEEEEEEEEEEEEEEE-TTGGGSTTTGGGGEEEEEEEEEEEEEEEE-----S-TT---HHHHHHHHHHHHHHHHHHHGGGSHHHHHHHHHHHHHHHHHTT-HHHHHHHHHHHHHH-TT-HHHHHHHHHHHHHH-HHHHHHHHHHHHHHHHHHHHHHHTT-

InterPro domains:
  IPR001775 GspD/PilQ family [PR00811] (65-83)
  IPR001775 GspD/PilQ family [PR00811] (88-102)
  IPR004846 Type II/III secretion system, secretin-like domain [PF00263] (1-101)
  IPR011990 Tetratricopeptide-like helical domain superfamily [SSF48452] (133-184)
  IPR019734 Tetratricopeptide repeat [PS50005] (135-168)
  IPR050810 Bacterial Secretion System Channel Protein [PTHR30332] (1-106)

Radius of gyration: 24.81 Å; chains: 1; bounding box: 43×62×64 Å

Organism: NCBI:txid412755

Foldseek 3Di:
DQKDKDWDKDKDKDWDWDFDDDPPPTDTDIDMDMDIDTDIDIGGAQDKDWPDKDKDKDKDKDKDADPPLLVDPPRNVVRIAIDIDIDIDMDIDMDHHHDDDDPVPPPVVVVVVVVVVCVVVVVVVCCCVQLQVQLVVLQVQLVVCVVVVNLVSNLVSLVSSCVSPVPPVSSLVSNLVSCCVVPVVVSVVVVVVVVVVVVSVVVVVVVVD